Protein AF-A0AA40LWW1-F1 (afdb_monomer)

InterPro domains:
  IPR003595 Protein-tyrosine phosphatase, catalytic [SM00404] (103-214)
  IPR010569 Myotubularin-like, phosphatase domain [PF06602] (2-125)
  IPR010569 Myotubularin-like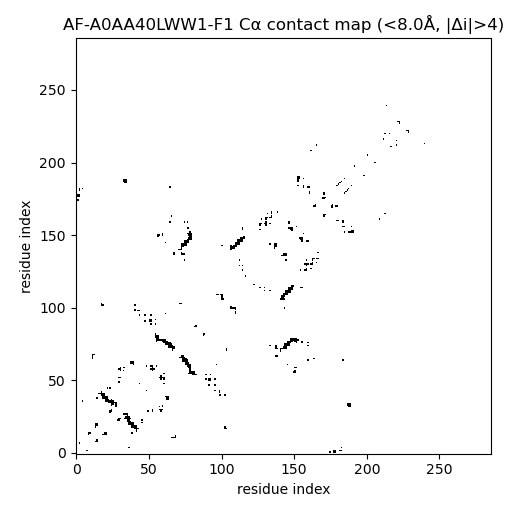, phosphatase domain [PF06602] (194-229)
  IPR010569 Myotubularin-like, phosphatase domain [PS51339] (1-286)
  IPR016130 Protein-tyrosine phosphatase, active site [PS00383] (147-157)
  IPR029021 Protein-tyrosine phosphatase-like [SSF52799] (2-232)
  IPR030564 Myotubularin [PTHR10807] (2-125)

Nearest PDB structures (foldseek):
  1zvr-assembly1_A  TM=8.096E-01  e=2.746E-27  Homo sapiens
  5c16-assembly4_D  TM=8.100E-01  e=6.364E-27  Homo sapiens
  5gnh-assembly3_B  TM=8.049E-01  e=4.614E-26  Homo sapiens
  5gnh-assembly2_A  TM=7.532E-01  e=2.245E-26  Homo sapiens
  4y7i-assembly1_B  TM=7.916E-01  e=1.858E-20  Homo sapiens

pLDDT: mean 75.85, std 22.84, range [29.27, 98.88]

Solvent-accessible surface area (backbone atoms only — not comparable to full-atom values): 16364 Å² total; per-residue (Å²): 125,93,63,48,74,68,60,57,38,41,76,58,62,40,66,50,94,43,32,31,75,42,61,78,22,59,82,31,75,59,22,73,54,43,45,37,67,44,38,40,44,48,88,58,50,74,69,53,50,56,56,26,16,78,43,15,38,83,24,33,44,78,30,60,76,46,56,42,87,79,75,48,23,32,40,27,37,20,19,30,68,67,29,67,95,82,64,52,82,54,72,56,44,54,50,49,53,50,50,53,34,56,56,31,81,88,32,93,45,62,45,77,45,71,62,61,72,95,56,102,69,63,67,68,65,52,44,56,54,48,11,51,52,53,32,53,40,34,73,69,46,60,23,28,35,38,37,17,21,66,72,31,32,53,66,25,29,53,28,53,50,51,18,44,47,74,72,34,73,61,39,70,38,74,68,31,35,53,33,47,46,46,46,52,32,54,42,38,41,34,60,54,87,85,30,75,73,78,71,51,86,43,67,66,60,56,46,51,52,48,50,60,69,67,59,58,87,55,82,83,77,64,71,96,48,76,79,59,66,80,73,61,83,68,69,61,61,58,52,50,53,52,49,51,53,50,49,51,52,51,51,52,51,51,52,51,53,51,50,56,54,53,58,68,73,69,65,83,78,83,83,84,86,81,84,91,82,83,86,84,90,85,82,89,83,136

Foldseek 3Di:
DLADPVVVCVVQVPDDQFKHKDQLCLVPPQAVLAFSIFIATPPQDPVLLSQQLVFFVRSFAWTFDHAANPLGATETFGADGNCPPVRDDRPSNVVRQVSNFVSRVVEPDEAEAELEDPDDPDSPVSLLVLLVVQLCCRVVSHHHYYYYYHGRQASVLSSSLLNCVVRPVQCVDPSNVVNSCCHSHVNNRPPCVVCVPSPDPDVVVVVVSVCVLLVCPDVPNDDDDPVVVPDDDDPSVVVVVVVVVVVVVVVVVVVVVVVVVVVVVPDDDDDDDDDDDDDDDDDDDD

Sequence (286 aa):
MVYNPVEEYRRQGLPNHHWRITFINKCYELCDTYPPLLVVPFRATDEDLKRVATFRSRNRIPVLSWIHPENKTVIVRCSQPLVGMSGKRNKDDEKYLDVIRETNRQISKLTIYDARPNVNAVANKLILTGAIQVADKVSSGRSSVLVHCSDGWDRTAQLTSLAMLMLDSFYRSIEGFEILVQKEWISFGHKFASFPTAFEFNERFLMTILDHLYSCRFGTFLYNCESARERQPNPVEQRYMELLALRDEYIKRLEELQLANSAKLSDPSPSPSSPSQMLPHVQTHF

Mean predicted aligned error: 13.99 Å

Organism: Cnephaeus nilssonii (NCBI:txid3371016)

Structure (mmCIF, N/CA/C/O backbone):
data_AF-A0AA40LWW1-F1
#
_entry.id   AF-A0AA40LWW1-F1
#
loop_
_atom_site.group_PDB
_atom_site.id
_atom_site.type_symbol
_atom_site.label_atom_id
_atom_site.label_alt_id
_atom_site.label_comp_id
_atom_site.label_asym_id
_atom_site.label_entity_id
_atom_site.label_seq_id
_atom_site.pdbx_PDB_ins_code
_atom_site.Cartn_x
_atom_site.Cartn_y
_atom_site.Cartn_z
_atom_site.occupancy
_atom_site.B_iso_or_equiv
_atom_site.auth_seq_id
_atom_site.auth_comp_id
_atom_site.auth_asym_id
_atom_site.auth_atom_id
_atom_site.pdbx_PDB_model_num
ATOM 1 N N . MET A 1 1 ? -4.481 -21.610 7.261 1.00 53.47 1 MET A N 1
ATOM 2 C CA . MET A 1 1 ? -4.130 -20.192 7.496 1.00 53.47 1 MET A CA 1
ATOM 3 C C . MET A 1 1 ? -5.415 -19.397 7.556 1.00 53.47 1 MET A C 1
ATOM 5 O O . MET A 1 1 ? -6.306 -19.696 6.772 1.00 53.47 1 MET A O 1
ATOM 9 N N . VAL A 1 2 ? -5.499 -18.429 8.469 1.00 75.19 2 VAL A N 1
ATOM 10 C CA . VAL A 1 2 ? -6.660 -17.530 8.620 1.00 75.19 2 VAL A CA 1
ATOM 11 C C . VAL A 1 2 ? -6.747 -16.540 7.449 1.00 75.19 2 VAL A C 1
ATOM 13 O O . VAL A 1 2 ? -7.832 -16.181 7.008 1.00 75.19 2 VAL A O 1
ATOM 16 N N . TYR A 1 3 ? -5.608 -16.146 6.868 1.00 85.88 3 TYR A N 1
ATOM 17 C CA . TYR A 1 3 ? -5.580 -15.219 5.741 1.00 85.88 3 TYR A CA 1
ATOM 18 C C . TYR A 1 3 ? -5.808 -15.908 4.389 1.00 85.88 3 TYR A C 1
ATOM 20 O O . TYR A 1 3 ? -5.014 -16.746 3.957 1.00 85.88 3 TYR A O 1
ATOM 28 N N . ASN A 1 4 ? -6.855 -15.476 3.684 1.00 93.44 4 ASN A N 1
ATOM 29 C CA . ASN A 1 4 ? -7.068 -15.739 2.264 1.00 93.44 4 ASN A CA 1
ATOM 30 C C . ASN A 1 4 ? -7.083 -14.398 1.498 1.00 93.44 4 ASN A C 1
ATOM 32 O O . ASN A 1 4 ? -8.007 -13.606 1.701 1.00 93.44 4 ASN A O 1
ATOM 36 N N . PRO A 1 5 ? -6.109 -14.131 0.600 1.00 90.81 5 PRO A N 1
ATOM 37 C CA . PRO A 1 5 ? -6.035 -12.864 -0.131 1.00 90.81 5 PRO A CA 1
ATOM 38 C C . PRO A 1 5 ? -7.297 -12.532 -0.935 1.00 90.81 5 PRO A C 1
ATOM 40 O O . PRO A 1 5 ? -7.680 -11.369 -1.024 1.00 90.81 5 PRO A O 1
ATOM 43 N N . VAL A 1 6 ? -7.953 -13.540 -1.519 1.00 94.44 6 VAL A N 1
ATOM 44 C CA . VAL A 1 6 ? -9.160 -13.339 -2.332 1.00 94.44 6 VAL A CA 1
ATOM 45 C C . VAL A 1 6 ? -10.332 -12.916 -1.453 1.00 94.44 6 VAL A C 1
ATOM 47 O O . VAL A 1 6 ? -11.027 -11.965 -1.802 1.00 94.44 6 VAL A O 1
ATOM 50 N N . GLU A 1 7 ? -10.529 -13.577 -0.310 1.00 96.69 7 GLU A N 1
ATOM 51 C CA . GLU A 1 7 ? -11.592 -13.211 0.638 1.00 96.69 7 GLU A CA 1
ATOM 52 C C . GLU A 1 7 ? -11.361 -11.822 1.237 1.00 96.69 7 GLU A C 1
ATOM 54 O O . GLU A 1 7 ? -12.294 -11.027 1.323 1.00 96.69 7 GLU A O 1
ATOM 59 N N . GLU A 1 8 ? -10.115 -11.481 1.574 1.00 97.81 8 GLU A N 1
ATOM 60 C CA . GLU A 1 8 ? -9.787 -10.165 2.126 1.00 97.81 8 GLU A CA 1
ATOM 61 C C . GLU A 1 8 ? -10.032 -9.037 1.114 1.00 97.81 8 GLU A C 1
ATOM 63 O O . GLU A 1 8 ? -10.618 -8.009 1.453 1.00 97.81 8 GLU A O 1
ATOM 68 N N . TYR A 1 9 ? -9.657 -9.222 -0.154 1.00 97.88 9 TYR A N 1
ATOM 69 C CA . TYR A 1 9 ? -9.989 -8.240 -1.186 1.00 97.88 9 TYR A CA 1
ATOM 70 C C . TYR A 1 9 ? -11.493 -8.202 -1.490 1.00 97.88 9 TYR A C 1
ATOM 72 O O . TYR A 1 9 ? -12.040 -7.116 -1.696 1.00 97.88 9 TYR A O 1
ATOM 80 N N . ARG A 1 10 ? -12.196 -9.342 -1.433 1.00 98.06 10 ARG A N 1
ATOM 81 C CA . ARG A 1 10 ? -13.659 -9.378 -1.572 1.00 98.06 10 ARG A CA 1
ATOM 82 C C . ARG A 1 10 ? -14.351 -8.591 -0.460 1.00 98.06 10 ARG A C 1
ATOM 84 O O . ARG A 1 10 ? -15.265 -7.826 -0.763 1.00 98.06 10 ARG A O 1
ATOM 91 N N . ARG A 1 11 ? -13.890 -8.704 0.792 1.00 98.19 11 ARG A N 1
ATOM 92 C CA . ARG A 1 11 ? -14.388 -7.918 1.937 1.00 98.19 11 ARG A CA 1
ATOM 93 C C . ARG A 1 11 ? -14.288 -6.411 1.682 1.00 98.19 11 ARG A C 1
ATOM 95 O O . ARG A 1 11 ? -15.182 -5.663 2.061 1.00 98.19 11 ARG A O 1
ATOM 102 N N . GLN A 1 12 ? -13.240 -5.974 0.984 1.00 98.44 12 GLN A N 1
ATOM 103 C CA . GLN A 1 12 ? -13.040 -4.577 0.585 1.00 98.44 12 GLN A CA 1
ATOM 104 C C . GLN A 1 12 ? -13.816 -4.163 -0.688 1.00 98.44 12 GLN A C 1
ATOM 106 O O . GLN A 1 12 ? -13.681 -3.033 -1.158 1.00 98.44 12 GLN A O 1
ATOM 111 N N . GLY A 1 13 ? -14.629 -5.048 -1.274 1.00 98.19 13 GLY A N 1
ATOM 112 C CA . GLY A 1 13 ? -15.400 -4.766 -2.490 1.00 98.19 13 GLY A CA 1
ATOM 113 C C . GLY A 1 13 ? -14.571 -4.822 -3.778 1.00 98.19 13 GLY A C 1
ATOM 114 O O . GLY A 1 13 ? -14.793 -4.022 -4.696 1.00 98.19 13 GLY A O 1
ATOM 115 N N . LEU A 1 14 ? -13.591 -5.731 -3.834 1.00 98.19 14 LEU A N 1
ATOM 116 C CA . LEU A 1 14 ? -12.683 -5.923 -4.965 1.00 98.19 14 LEU A CA 1
ATOM 117 C C . LEU A 1 14 ? -12.751 -7.366 -5.505 1.00 98.19 14 LEU A C 1
ATOM 119 O O . LEU A 1 14 ? -12.977 -8.299 -4.734 1.00 98.19 14 LEU A O 1
ATOM 123 N N . PRO A 1 15 ? -12.512 -7.585 -6.813 1.00 98.12 15 PRO A N 1
ATOM 124 C CA . PRO A 1 15 ? -12.280 -6.572 -7.846 1.00 98.12 15 PRO A CA 1
ATOM 125 C C . PRO A 1 15 ? -13.545 -5.754 -8.153 1.00 98.12 15 PRO A C 1
ATOM 127 O O . PRO A 1 15 ? -14.657 -6.137 -7.800 1.00 98.12 15 PRO A O 1
ATOM 130 N N . ASN A 1 16 ? -13.376 -4.617 -8.822 1.00 97.38 16 ASN A N 1
ATOM 131 C CA . ASN A 1 16 ? -14.473 -3.781 -9.307 1.00 97.38 16 ASN A CA 1
ATOM 132 C C . ASN A 1 16 ? -14.101 -3.118 -10.649 1.00 97.38 16 ASN A C 1
ATOM 134 O O . ASN A 1 16 ? -13.089 -3.444 -11.262 1.00 97.38 16 ASN A O 1
ATOM 138 N N . HIS A 1 17 ? -14.918 -2.176 -11.123 1.00 96.38 17 HIS A N 1
ATOM 139 C CA . HIS A 1 17 ? -14.715 -1.504 -12.413 1.00 96.38 17 HIS A CA 1
ATOM 140 C C . HIS A 1 17 ? -13.493 -0.561 -12.456 1.00 96.38 17 HIS A C 1
ATOM 142 O O . HIS A 1 17 ? -13.089 -0.137 -13.536 1.00 96.38 17 HIS A O 1
ATOM 148 N N . HIS A 1 18 ? -12.884 -0.245 -11.308 1.00 97.81 18 HIS A N 1
ATOM 149 C CA . HIS A 1 18 ? -11.682 0.590 -11.210 1.00 97.81 18 HIS A CA 1
ATOM 150 C C . HIS A 1 18 ? -10.425 -0.193 -10.819 1.00 97.81 18 HIS A C 1
ATOM 152 O O . HIS A 1 18 ? -9.322 0.254 -11.130 1.00 97.81 18 HIS A O 1
ATOM 158 N N . TRP A 1 19 ? -10.571 -1.359 -10.187 1.00 98.62 19 TRP A N 1
ATOM 159 C CA . TRP A 1 19 ? -9.474 -2.160 -9.643 1.00 98.62 19 TRP A CA 1
ATOM 160 C C . TRP A 1 19 ? -9.634 -3.633 -10.009 1.00 98.62 19 TRP A C 1
ATOM 162 O O . TRP A 1 19 ? -10.669 -4.240 -9.735 1.00 98.62 19 TRP A O 1
ATOM 172 N N . ARG A 1 20 ? -8.585 -4.227 -10.582 1.00 98.44 20 ARG A N 1
ATOM 173 C CA . ARG A 1 20 ? -8.544 -5.641 -10.966 1.00 98.44 20 ARG A CA 1
ATOM 174 C C . ARG A 1 20 ? -7.538 -6.411 -10.123 1.00 98.44 20 ARG A C 1
ATOM 176 O O . ARG A 1 20 ? -6.523 -5.866 -9.691 1.00 98.44 20 ARG A O 1
ATOM 183 N N . ILE A 1 21 ? -7.800 -7.701 -9.964 1.00 98.50 21 ILE A N 1
ATOM 184 C CA . ILE A 1 21 ? -6.807 -8.660 -9.490 1.00 98.50 21 ILE A CA 1
ATOM 185 C C . ILE A 1 21 ? -5.951 -9.089 -10.688 1.00 98.50 21 ILE A C 1
ATOM 187 O O . ILE A 1 21 ? -6.488 -9.424 -11.744 1.00 98.50 21 ILE A O 1
ATOM 191 N N . THR A 1 22 ? -4.630 -9.081 -10.531 1.00 98.06 22 THR A N 1
ATOM 192 C CA . THR A 1 22 ? -3.684 -9.673 -11.482 1.00 98.06 22 THR A CA 1
ATOM 193 C C . THR A 1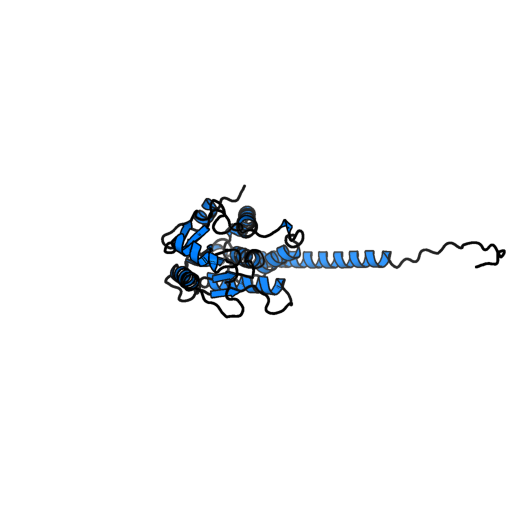 22 ? -2.956 -10.858 -10.854 1.00 98.06 22 THR A C 1
ATOM 195 O O . THR A 1 22 ? -2.649 -10.864 -9.659 1.00 98.06 22 THR A O 1
ATOM 198 N N . PHE A 1 23 ? -2.662 -11.848 -11.695 1.00 97.19 23 PHE A N 1
ATOM 199 C CA . PHE A 1 23 ? -1.870 -13.032 -11.366 1.00 97.19 23 PHE A CA 1
ATOM 200 C C . PHE A 1 23 ? -0.491 -13.001 -12.034 1.00 97.19 23 PHE A C 1
ATOM 202 O O . PHE A 1 23 ? 0.203 -14.014 -12.036 1.00 97.19 23 PHE A O 1
ATOM 209 N N . ILE A 1 24 ? -0.071 -11.851 -12.579 1.00 98.06 24 ILE A N 1
ATOM 210 C CA . ILE A 1 24 ? 1.259 -11.676 -13.183 1.00 98.06 24 ILE A CA 1
ATOM 211 C C . ILE A 1 24 ? 2.395 -12.099 -12.240 1.00 98.06 24 ILE A C 1
ATOM 213 O O . ILE A 1 24 ? 3.429 -12.574 -12.692 1.00 98.06 24 ILE A O 1
ATOM 217 N N . ASN A 1 25 ? 2.198 -11.964 -10.925 1.00 97.19 25 ASN A N 1
ATOM 218 C CA . ASN A 1 25 ? 3.190 -12.340 -9.925 1.00 97.19 25 ASN A CA 1
ATOM 219 C C . ASN A 1 25 ? 2.958 -13.734 -9.321 1.00 97.19 25 ASN A C 1
ATOM 221 O O . ASN A 1 25 ? 3.591 -14.063 -8.325 1.00 97.19 25 ASN A O 1
ATOM 225 N N . LYS A 1 26 ? 2.080 -14.574 -9.891 1.00 93.81 26 LYS A N 1
ATOM 226 C CA . LYS A 1 26 ? 1.746 -15.902 -9.336 1.00 93.81 26 LYS A CA 1
ATOM 227 C C . LYS A 1 26 ? 2.978 -16.792 -9.140 1.00 93.81 26 LYS A C 1
ATOM 229 O O . LYS A 1 26 ? 3.020 -17.560 -8.185 1.00 93.81 26 LYS A O 1
ATOM 234 N N . CYS A 1 27 ? 3.960 -16.660 -10.031 1.00 90.25 27 CYS A N 1
ATOM 235 C CA . CYS A 1 27 ? 5.243 -17.362 -9.980 1.00 90.25 27 CYS A CA 1
ATOM 236 C C . CYS A 1 27 ? 6.393 -16.473 -9.476 1.00 90.25 27 CYS A C 1
ATOM 238 O O . CYS A 1 27 ? 7.550 -16.828 -9.660 1.00 90.25 27 CYS A O 1
ATOM 240 N N . TYR A 1 28 ? 6.091 -15.324 -8.858 1.00 87.56 28 TYR A N 1
ATOM 241 C CA . TYR A 1 28 ? 7.072 -14.402 -8.270 1.00 87.56 28 TYR A CA 1
ATOM 242 C C . TYR A 1 28 ? 8.057 -13.758 -9.269 1.00 87.56 28 TYR A C 1
ATOM 244 O O . TYR A 1 28 ? 9.072 -13.195 -8.869 1.00 87.56 28 TYR A O 1
ATOM 252 N N . GLU A 1 29 ? 7.749 -13.800 -10.569 1.00 93.56 29 GLU A N 1
ATOM 253 C CA . GLU A 1 29 ? 8.625 -13.295 -11.638 1.00 93.56 29 GLU A CA 1
ATOM 254 C C . GLU A 1 29 ? 8.621 -11.766 -11.766 1.00 93.56 29 GLU A C 1
ATOM 256 O O . GLU A 1 29 ? 9.628 -11.173 -12.149 1.00 93.56 29 GLU A O 1
ATOM 261 N N . LEU A 1 30 ? 7.498 -11.106 -11.453 1.00 95.62 30 LEU A N 1
ATOM 262 C CA . LEU A 1 30 ? 7.427 -9.644 -11.499 1.00 95.62 30 LEU A CA 1
ATOM 263 C C . LEU A 1 30 ? 8.198 -9.040 -10.319 1.00 95.62 30 LEU A C 1
ATOM 265 O O . LEU A 1 30 ? 9.004 -8.129 -10.503 1.00 95.62 30 LEU A O 1
ATOM 269 N N . CYS A 1 31 ? 7.927 -9.542 -9.113 1.00 96.00 31 CYS A N 1
ATOM 270 C CA . CYS A 1 31 ? 8.548 -9.125 -7.865 1.00 96.00 31 CYS A CA 1
ATOM 271 C C . CYS A 1 31 ? 8.565 -10.297 -6.874 1.00 96.00 31 CYS A C 1
ATOM 273 O O . CYS A 1 31 ? 7.537 -10.663 -6.294 1.00 96.00 31 CYS A O 1
ATOM 275 N N . ASP A 1 32 ? 9.761 -10.813 -6.613 1.00 91.75 32 ASP A N 1
ATOM 276 C CA . ASP A 1 32 ? 10.022 -11.977 -5.759 1.00 91.75 32 ASP A CA 1
ATOM 277 C C . ASP A 1 32 ? 9.636 -11.796 -4.280 1.00 91.75 32 ASP A C 1
ATOM 279 O O . ASP A 1 32 ? 9.407 -12.759 -3.555 1.00 91.75 32 ASP A O 1
ATOM 283 N N . THR A 1 33 ? 9.520 -10.545 -3.835 1.00 88.75 33 THR A N 1
ATOM 284 C CA . THR A 1 33 ? 9.165 -10.168 -2.457 1.00 88.75 33 THR A CA 1
ATOM 285 C C . THR A 1 33 ? 7.724 -9.672 -2.299 1.00 88.75 33 THR A C 1
ATOM 287 O O . THR A 1 33 ? 7.363 -9.142 -1.244 1.00 88.75 33 THR A O 1
ATOM 290 N N . TYR A 1 34 ? 6.904 -9.779 -3.345 1.00 96.75 34 TYR A N 1
ATOM 291 C CA . TYR A 1 34 ? 5.474 -9.458 -3.322 1.00 96.75 34 TYR A CA 1
ATOM 292 C C . TYR A 1 34 ? 4.618 -10.722 -3.260 1.00 96.75 34 TYR A C 1
ATOM 294 O O . TYR A 1 34 ? 5.083 -11.797 -3.640 1.00 96.75 34 TYR A O 1
ATOM 302 N N . PRO A 1 35 ? 3.350 -10.606 -2.825 1.00 93.00 35 PRO A N 1
ATOM 303 C CA . PRO A 1 35 ? 2.439 -11.736 -2.862 1.00 93.00 35 PRO A CA 1
ATOM 304 C C . PRO A 1 35 ? 2.144 -12.162 -4.313 1.00 93.00 35 PRO A C 1
ATOM 306 O O . PRO A 1 35 ? 2.298 -11.365 -5.247 1.00 93.00 35 PRO A O 1
ATOM 309 N N . PRO A 1 36 ? 1.681 -13.408 -4.519 1.00 89.81 36 PRO A N 1
ATOM 310 C CA . PRO A 1 36 ? 1.376 -13.925 -5.852 1.00 89.81 36 PRO A CA 1
ATOM 311 C C . PRO A 1 36 ? 0.167 -13.245 -6.513 1.00 89.81 36 PRO A C 1
ATOM 313 O O . PRO A 1 36 ? 0.046 -13.230 -7.738 1.00 89.81 36 PRO A O 1
ATOM 316 N N . LEU A 1 37 ? -0.729 -12.680 -5.700 1.00 96.25 37 LEU A N 1
ATOM 317 C CA . LEU A 1 37 ? -1.923 -11.957 -6.121 1.00 96.25 37 LEU A CA 1
ATOM 318 C C . LEU A 1 37 ? -1.737 -10.472 -5.809 1.00 96.25 37 LEU A C 1
ATOM 320 O O . LEU A 1 37 ? -1.478 -10.115 -4.661 1.00 96.25 37 LEU A O 1
ATOM 324 N N . LEU A 1 38 ? -1.902 -9.614 -6.818 1.00 98.50 38 LEU A N 1
ATOM 325 C CA . LEU A 1 38 ? -1.802 -8.159 -6.671 1.00 98.50 38 LEU A CA 1
ATOM 326 C C . LEU A 1 38 ? -3.091 -7.484 -7.138 1.00 98.50 38 LEU A C 1
ATOM 328 O O . LEU A 1 38 ? -3.708 -7.920 -8.110 1.00 98.50 38 LEU A O 1
ATOM 332 N N . VAL A 1 39 ? -3.475 -6.392 -6.476 1.00 98.81 39 VAL A N 1
ATOM 333 C CA . VAL A 1 39 ? -4.580 -5.531 -6.919 1.00 98.81 39 VAL A CA 1
ATOM 334 C C . VAL A 1 39 ? -4.018 -4.243 -7.508 1.00 98.81 39 VAL A C 1
ATOM 336 O O . VAL A 1 39 ? -3.265 -3.516 -6.855 1.00 98.81 39 VAL A O 1
ATOM 339 N N . VAL A 1 40 ? -4.398 -3.973 -8.754 1.00 98.88 40 VAL A N 1
ATOM 340 C CA . VAL A 1 40 ? -3.902 -2.868 -9.587 1.00 98.88 40 VAL A CA 1
ATOM 341 C C . VAL A 1 40 ? -5.074 -2.166 -10.278 1.00 98.88 40 VAL A C 1
ATOM 343 O O . VAL A 1 40 ? -6.162 -2.748 -10.366 1.00 98.88 40 VAL A O 1
ATOM 346 N N . PRO A 1 41 ? -4.910 -0.935 -10.789 1.00 98.56 41 PRO A N 1
ATOM 347 C CA . PRO A 1 41 ? -5.976 -0.280 -11.534 1.00 98.56 41 PRO A CA 1
ATOM 348 C C . PRO A 1 41 ? -6.435 -1.116 -12.731 1.00 98.56 41 PRO A C 1
ATOM 350 O O . PRO A 1 41 ? -5.619 -1.664 -13.473 1.00 98.56 41 PRO A O 1
ATOM 353 N N . PHE A 1 42 ? -7.745 -1.165 -12.967 1.00 98.00 42 PHE A N 1
ATOM 354 C CA . PHE A 1 42 ? -8.352 -1.948 -14.047 1.00 98.00 42 PHE A CA 1
ATOM 355 C C . PHE A 1 42 ? -7.769 -1.588 -15.424 1.00 98.00 42 PHE A C 1
ATOM 357 O O . PHE A 1 42 ? -7.552 -2.462 -16.257 1.00 98.00 42 PHE A O 1
ATOM 364 N N . ARG A 1 43 ? -7.460 -0.302 -15.642 1.00 97.75 43 ARG A N 1
ATOM 365 C CA . ARG A 1 43 ? -6.916 0.226 -16.906 1.00 97.75 43 ARG A CA 1
ATOM 366 C C . ARG A 1 43 ? -5.429 -0.066 -17.132 1.00 97.75 43 ARG A C 1
ATOM 368 O O . ARG A 1 43 ? -4.959 0.153 -18.243 1.00 97.75 43 ARG A O 1
ATOM 375 N N . ALA A 1 44 ? -4.688 -0.503 -16.116 1.00 98.25 44 ALA A N 1
ATOM 376 C CA . ALA A 1 44 ? -3.275 -0.833 -16.267 1.00 98.25 44 ALA A CA 1
ATOM 377 C C . ALA A 1 44 ? -3.137 -2.285 -16.730 1.00 98.25 44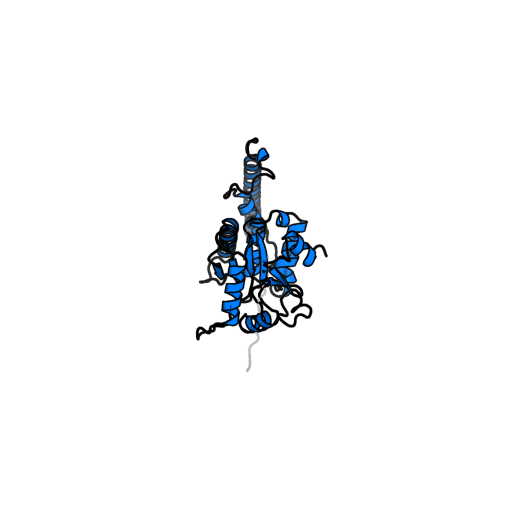 ALA A C 1
ATOM 379 O O . ALA A 1 44 ? -3.611 -3.189 -16.041 1.00 98.25 44 ALA A O 1
ATOM 380 N N . THR A 1 45 ? -2.500 -2.522 -17.875 1.00 98.44 45 THR A N 1
ATOM 381 C CA . THR A 1 45 ? -2.259 -3.871 -18.417 1.00 98.44 45 THR A CA 1
ATOM 382 C C . THR A 1 45 ? -1.060 -4.529 -17.739 1.00 98.44 45 THR A C 1
ATOM 384 O O . THR A 1 45 ? -0.213 -3.846 -17.176 1.00 98.44 45 THR A O 1
ATOM 387 N N . ASP A 1 46 ? -0.950 -5.855 -17.810 1.00 98.62 46 ASP A N 1
ATOM 388 C CA . ASP A 1 46 ? 0.202 -6.584 -17.259 1.00 98.62 46 ASP A CA 1
ATOM 389 C C . ASP A 1 46 ? 1.540 -6.150 -17.901 1.00 98.62 46 ASP A C 1
ATOM 391 O O . ASP A 1 46 ? 2.562 -6.089 -17.221 1.00 98.62 46 ASP A O 1
ATOM 395 N N . GLU A 1 47 ? 1.530 -5.730 -19.170 1.00 98.56 47 GLU A N 1
ATOM 396 C CA . GLU A 1 47 ? 2.701 -5.136 -19.830 1.00 98.56 47 GLU A CA 1
ATOM 397 C C . GLU A 1 47 ? 3.052 -3.740 -19.293 1.00 98.56 47 GLU A C 1
ATOM 399 O O . GLU A 1 47 ? 4.233 -3.411 -19.175 1.00 98.56 47 GLU A O 1
ATOM 404 N N . ASP A 1 48 ? 2.059 -2.921 -18.919 1.00 98.56 48 ASP A N 1
ATOM 405 C CA . ASP A 1 48 ? 2.328 -1.670 -18.196 1.00 98.56 48 ASP A CA 1
ATOM 406 C C . ASP A 1 48 ? 3.016 -1.971 -16.854 1.00 98.56 48 ASP A C 1
ATOM 408 O O . ASP A 1 48 ? 4.015 -1.337 -16.523 1.00 98.56 48 ASP A O 1
ATOM 412 N N . LEU A 1 49 ? 2.543 -2.983 -16.112 1.00 98.75 49 LEU A N 1
ATOM 413 C CA . LEU A 1 49 ? 3.118 -3.361 -14.813 1.00 98.75 49 LEU A CA 1
ATOM 414 C C . LEU A 1 49 ? 4.588 -3.779 -14.929 1.00 98.75 49 LEU A C 1
ATOM 416 O O . LEU A 1 49 ? 5.401 -3.370 -14.099 1.00 98.75 49 LEU A O 1
ATOM 420 N N . LYS A 1 50 ? 4.947 -4.546 -15.969 1.00 98.69 50 LYS A N 1
ATOM 421 C CA . LYS A 1 50 ? 6.344 -4.920 -16.246 1.00 98.69 50 LYS A CA 1
ATOM 422 C C . LYS A 1 50 ? 7.220 -3.692 -16.479 1.00 98.69 50 LYS A C 1
ATOM 424 O O . LYS A 1 50 ? 8.317 -3.624 -15.933 1.00 98.69 50 LYS A O 1
ATOM 429 N N . ARG A 1 51 ? 6.742 -2.695 -17.236 1.00 98.56 51 ARG A N 1
ATOM 430 C CA . ARG A 1 51 ? 7.493 -1.447 -17.466 1.00 98.56 51 ARG A CA 1
ATOM 431 C C . ARG A 1 51 ? 7.686 -0.655 -16.175 1.00 98.56 51 ARG A C 1
ATOM 433 O O . ARG A 1 51 ? 8.811 -0.257 -15.878 1.00 98.56 51 ARG A O 1
ATOM 440 N N . VAL A 1 52 ? 6.632 -0.502 -15.373 1.00 98.56 52 VAL A N 1
ATOM 441 C CA . VAL A 1 52 ? 6.680 0.181 -14.065 1.00 98.56 52 VAL A CA 1
ATOM 442 C C . VAL A 1 52 ? 7.650 -0.517 -13.105 1.00 98.56 52 VAL A C 1
ATOM 444 O O . VAL A 1 52 ? 8.421 0.147 -12.411 1.00 98.56 52 VAL A O 1
ATOM 447 N N . ALA A 1 53 ? 7.664 -1.854 -13.095 1.00 98.50 53 ALA A N 1
ATOM 448 C CA . ALA A 1 53 ? 8.542 -2.652 -12.241 1.00 98.50 53 ALA A CA 1
ATOM 449 C C . ALA A 1 53 ? 10.022 -2.317 -12.440 1.00 98.50 53 ALA A C 1
ATOM 451 O O . ALA A 1 53 ? 10.742 -2.183 -11.454 1.00 98.50 53 ALA A O 1
ATOM 452 N N . THR A 1 54 ? 10.455 -2.063 -13.678 1.00 97.81 54 THR A N 1
ATOM 453 C CA . THR A 1 54 ? 11.854 -1.700 -13.975 1.00 97.81 54 THR A CA 1
ATOM 454 C C . THR A 1 54 ? 12.320 -0.399 -13.315 1.00 97.81 54 THR A C 1
ATOM 456 O O . THR A 1 54 ? 13.522 -0.183 -13.166 1.00 97.81 54 THR A O 1
ATOM 459 N N . PHE A 1 55 ? 11.392 0.475 -12.912 1.00 98.19 55 PHE A N 1
ATOM 460 C CA . PHE A 1 55 ? 11.703 1.767 -12.304 1.00 98.19 55 PHE A CA 1
ATOM 461 C C . PHE A 1 55 ? 11.494 1.800 -10.788 1.00 98.19 55 PHE A C 1
ATOM 463 O O . PHE A 1 55 ? 11.805 2.801 -10.145 1.00 98.19 55 PHE A O 1
ATOM 470 N N . ARG A 1 56 ? 10.993 0.722 -10.183 1.00 98.06 56 ARG A N 1
ATOM 471 C CA . ARG A 1 56 ? 10.756 0.633 -8.739 1.00 98.06 56 ARG A CA 1
ATOM 472 C C . ARG A 1 56 ? 11.821 -0.242 -8.107 1.00 98.06 56 ARG A C 1
ATOM 474 O O . ARG A 1 56 ? 12.131 -1.311 -8.619 1.00 98.06 56 ARG A O 1
ATOM 481 N N . SER A 1 57 ? 12.387 0.192 -6.981 1.00 96.44 57 SER A N 1
ATOM 482 C CA . SER A 1 57 ? 13.398 -0.603 -6.276 1.00 96.44 57 SER A CA 1
ATOM 483 C C . SER A 1 57 ? 12.866 -2.012 -5.992 1.00 96.44 57 SER A C 1
ATOM 485 O O . SER A 1 57 ? 11.766 -2.165 -5.451 1.00 96.44 57 SER A O 1
ATOM 487 N N . ARG A 1 58 ? 13.629 -3.043 -6.374 1.00 95.19 58 ARG A N 1
ATOM 488 C CA . ARG A 1 58 ? 13.245 -4.463 -6.236 1.00 95.19 58 ARG A CA 1
ATOM 489 C C . ARG A 1 58 ? 11.933 -4.826 -6.934 1.00 95.19 58 ARG A C 1
ATOM 491 O O . ARG A 1 58 ? 11.255 -5.750 -6.504 1.00 95.19 58 ARG A O 1
ATOM 498 N N . ASN A 1 59 ? 11.545 -4.066 -7.953 1.00 98.12 59 ASN A N 1
ATOM 499 C CA . ASN A 1 59 ? 10.334 -4.279 -8.738 1.00 98.12 59 ASN A CA 1
ATOM 500 C C . ASN A 1 59 ? 9.023 -4.173 -7.937 1.00 98.12 59 ASN A C 1
ATOM 502 O O . ASN A 1 59 ? 7.965 -4.611 -8.388 1.00 98.12 59 ASN A O 1
ATOM 506 N N . ARG A 1 60 ? 9.060 -3.553 -6.753 1.00 98.44 60 ARG A N 1
ATOM 507 C CA . ARG A 1 60 ? 7.902 -3.411 -5.857 1.00 98.44 60 ARG A CA 1
ATOM 508 C C . ARG A 1 60 ? 7.013 -2.255 -6.314 1.00 98.44 60 ARG A C 1
ATOM 510 O O . ARG A 1 60 ? 7.080 -1.150 -5.771 1.00 98.44 60 ARG A O 1
ATOM 517 N N . ILE A 1 61 ? 6.240 -2.515 -7.366 1.00 98.75 61 ILE A N 1
ATOM 518 C CA . ILE A 1 61 ? 5.335 -1.559 -8.017 1.00 98.75 61 ILE A CA 1
ATOM 519 C C . ILE A 1 61 ? 4.213 -1.063 -7.092 1.00 98.75 61 ILE A C 1
ATOM 521 O O . ILE A 1 61 ? 3.852 -1.766 -6.155 1.00 98.75 61 ILE A O 1
ATOM 525 N N . PRO A 1 62 ? 3.611 0.116 -7.343 1.00 98.81 62 PRO A N 1
ATOM 526 C CA . PRO A 1 62 ? 2.437 0.554 -6.589 1.00 98.81 62 PRO A CA 1
ATOM 527 C C . PRO A 1 62 ? 1.255 -0.407 -6.733 1.00 98.81 62 PRO A C 1
ATOM 529 O O . PRO A 1 62 ? 0.726 -0.609 -7.825 1.00 98.81 62 PRO A O 1
ATOM 532 N N . VAL A 1 63 ? 0.831 -0.993 -5.615 1.00 98.88 63 VAL A N 1
ATOM 533 C CA . VAL A 1 63 ? -0.312 -1.915 -5.529 1.00 98.88 63 VAL A CA 1
ATOM 534 C C . VAL A 1 63 ? -1.221 -1.538 -4.369 1.00 98.88 63 VAL A C 1
ATOM 536 O O . VAL A 1 63 ? -0.790 -0.894 -3.411 1.00 98.88 63 VAL A O 1
ATOM 539 N N . LEU A 1 64 ? -2.494 -1.913 -4.461 1.00 98.75 64 LEU A N 1
ATOM 540 C CA . LEU A 1 64 ? -3.503 -1.553 -3.471 1.00 98.75 64 LEU A CA 1
ATOM 541 C C . LEU A 1 64 ? -3.324 -2.330 -2.156 1.00 98.75 64 LEU A C 1
ATOM 543 O O . LEU A 1 64 ? -3.279 -3.564 -2.137 1.00 98.75 64 LEU A O 1
ATOM 547 N N . SER A 1 65 ? -3.279 -1.581 -1.053 1.00 98.62 65 SER A N 1
ATOM 548 C CA . SER A 1 65 ? -3.369 -2.107 0.312 1.00 98.62 65 SER A CA 1
ATOM 549 C C . SER A 1 65 ? -4.791 -2.022 0.844 1.00 98.62 65 SER A C 1
ATOM 551 O O . SER A 1 65 ? -5.275 -3.002 1.408 1.00 98.62 65 SER A O 1
ATOM 553 N N . TRP A 1 66 ? -5.460 -0.881 0.674 1.00 98.81 66 TRP A N 1
ATOM 554 C CA . TRP A 1 66 ? -6.808 -0.679 1.203 1.00 98.81 66 TRP A CA 1
ATOM 555 C C . TRP A 1 66 ? -7.628 0.292 0.350 1.00 98.81 66 TRP A C 1
ATOM 557 O O . TRP A 1 66 ? -7.062 1.201 -0.262 1.00 98.81 66 TRP A O 1
ATOM 567 N N . ILE A 1 67 ? -8.950 0.120 0.328 1.00 98.44 67 ILE A N 1
ATOM 568 C CA . ILE A 1 67 ? -9.910 1.026 -0.318 1.00 98.44 67 ILE A CA 1
ATOM 569 C C . ILE A 1 67 ? -11.026 1.416 0.651 1.00 98.44 67 ILE A C 1
ATOM 571 O O . ILE A 1 67 ? -11.597 0.568 1.331 1.00 98.44 67 ILE A O 1
ATOM 575 N N . HIS A 1 68 ? -11.370 2.703 0.672 1.00 96.94 68 HIS A N 1
ATOM 576 C CA . HIS A 1 68 ? -12.452 3.211 1.501 1.00 96.94 68 HIS A CA 1
ATOM 577 C C . HIS A 1 68 ? -13.816 2.717 0.999 1.00 96.94 68 HIS A C 1
ATOM 579 O O . HIS A 1 68 ? -14.119 2.883 -0.191 1.00 96.94 68 HIS A O 1
ATOM 585 N N . PRO A 1 69 ? -14.681 2.167 1.876 1.00 95.25 69 PRO A N 1
ATOM 586 C CA . PRO A 1 69 ? -15.942 1.553 1.460 1.00 95.25 69 PRO A CA 1
ATOM 587 C C . PRO A 1 69 ? -16.902 2.551 0.805 1.00 95.25 69 PRO A C 1
ATOM 589 O O . PRO A 1 69 ? -17.594 2.192 -0.144 1.00 95.25 69 PRO A O 1
ATOM 592 N N . GLU A 1 70 ? -16.904 3.809 1.247 1.00 93.06 70 GLU A N 1
ATOM 593 C CA . GLU A 1 70 ? -17.809 4.846 0.730 1.00 93.06 70 GLU A CA 1
ATOM 594 C C . GLU A 1 70 ? -17.153 5.734 -0.336 1.00 93.06 70 GLU A C 1
ATOM 596 O O . GLU A 1 70 ? -17.459 5.607 -1.520 1.00 93.06 70 GLU A O 1
ATOM 601 N N . ASN A 1 71 ? -16.210 6.594 0.065 1.00 93.81 71 ASN A N 1
ATOM 602 C CA . ASN A 1 71 ? -15.621 7.618 -0.807 1.00 93.81 71 ASN A CA 1
ATOM 603 C C . ASN A 1 71 ? -14.601 7.088 -1.842 1.00 93.81 71 ASN A C 1
ATOM 605 O O . ASN A 1 71 ? -14.137 7.854 -2.683 1.00 93.81 71 ASN A O 1
ATOM 609 N N . LYS A 1 72 ? -14.250 5.794 -1.791 1.00 95.94 72 LYS A N 1
ATOM 610 C CA . LYS A 1 72 ? -13.340 5.099 -2.722 1.00 95.94 72 LYS A CA 1
ATOM 611 C C . LYS A 1 72 ? -11.908 5.651 -2.798 1.00 95.94 72 LYS A C 1
ATOM 613 O O . LYS A 1 72 ? -11.196 5.347 -3.755 1.00 95.94 72 LYS A O 1
ATOM 618 N N . THR A 1 73 ? -11.450 6.461 -1.842 1.00 96.69 73 THR A N 1
ATOM 619 C CA . THR A 1 73 ? -10.017 6.779 -1.725 1.00 96.69 73 THR A CA 1
ATOM 620 C C . THR A 1 73 ? -9.239 5.519 -1.348 1.00 96.69 73 THR A C 1
ATOM 622 O O . THR A 1 73 ? -9.769 4.611 -0.705 1.00 96.69 73 THR A O 1
ATOM 625 N N . VAL A 1 74 ? -7.987 5.423 -1.794 1.00 98.19 74 VAL A N 1
ATOM 626 C CA . VAL A 1 74 ? -7.168 4.219 -1.599 1.00 98.19 74 VAL A CA 1
ATOM 627 C C . VAL A 1 74 ? -5.867 4.514 -0.877 1.00 98.19 74 VAL A C 1
ATOM 629 O O . VAL A 1 74 ? -5.302 5.601 -1.009 1.00 98.19 74 VAL A O 1
ATOM 632 N N . ILE A 1 75 ? -5.364 3.498 -0.183 1.00 98.69 75 ILE A N 1
ATOM 633 C CA . ILE A 1 75 ? -3.970 3.390 0.231 1.00 98.69 75 ILE A CA 1
ATOM 634 C C . ILE A 1 75 ? -3.298 2.414 -0.733 1.00 98.69 75 ILE A C 1
ATOM 636 O O . ILE A 1 75 ? -3.663 1.237 -0.790 1.00 98.69 75 ILE A O 1
ATOM 640 N N . VAL A 1 76 ? -2.308 2.894 -1.479 1.00 98.69 76 VAL A N 1
ATOM 641 C CA . VAL A 1 76 ? -1.412 2.066 -2.294 1.00 98.69 76 VAL A CA 1
ATOM 642 C C . VAL A 1 76 ? -0.011 2.073 -1.693 1.00 98.69 76 VAL A C 1
ATOM 644 O O . VAL A 1 76 ? 0.397 3.047 -1.059 1.00 98.69 76 VAL A O 1
ATOM 647 N N . ARG A 1 77 ? 0.743 0.994 -1.894 1.00 98.62 77 ARG A N 1
ATOM 648 C CA . ARG A 1 77 ? 2.106 0.838 -1.374 1.00 98.62 77 ARG A CA 1
ATOM 649 C C . ARG A 1 77 ? 3.090 0.425 -2.455 1.00 98.62 77 ARG A C 1
ATOM 651 O O . ARG A 1 77 ? 2.716 -0.294 -3.372 1.00 98.62 77 ARG A O 1
ATOM 658 N N . CYS A 1 78 ? 4.345 0.843 -2.315 1.00 98.50 78 CYS A N 1
ATOM 659 C CA . CYS A 1 78 ? 5.454 0.455 -3.195 1.00 98.50 78 CYS A CA 1
ATOM 660 C C . CYS A 1 78 ? 6.818 0.663 -2.526 1.00 98.50 78 CYS A C 1
ATOM 662 O O . CYS A 1 78 ? 6.915 1.089 -1.373 1.00 98.50 78 CYS A O 1
ATOM 664 N N . SER A 1 79 ? 7.887 0.389 -3.269 1.00 96.69 79 SER A N 1
ATOM 665 C CA . SER A 1 79 ? 9.226 0.909 -2.983 1.00 96.69 79 SER A CA 1
ATOM 666 C C . SER A 1 79 ? 9.470 2.277 -3.641 1.00 96.69 79 SER A C 1
ATOM 668 O O . SER A 1 79 ? 8.635 2.794 -4.398 1.00 96.69 79 SER A O 1
ATOM 670 N N . GLN A 1 80 ? 10.623 2.885 -3.339 1.00 95.81 80 GLN A N 1
ATOM 671 C CA . GLN A 1 80 ? 11.041 4.136 -3.975 1.00 95.81 80 GLN A CA 1
ATOM 672 C C . GLN A 1 80 ? 11.253 3.977 -5.495 1.00 95.81 80 GLN A C 1
ATOM 674 O O . GLN A 1 80 ? 11.687 2.911 -5.950 1.00 95.81 80 GLN A O 1
ATOM 679 N N . PRO A 1 81 ? 11.018 5.042 -6.280 1.00 96.81 81 PRO A N 1
ATOM 680 C CA . PRO A 1 81 ? 11.426 5.086 -7.679 1.00 96.81 81 PRO A CA 1
ATOM 681 C C . PRO A 1 81 ? 12.957 5.175 -7.824 1.00 96.81 81 PRO A C 1
ATOM 683 O O . PRO A 1 81 ? 13.646 5.788 -7.003 1.00 96.81 81 PRO A O 1
ATOM 686 N N . LEU A 1 82 ? 13.499 4.605 -8.900 1.00 94.56 82 LEU A N 1
ATOM 687 C CA . LEU A 1 82 ? 14.929 4.557 -9.231 1.00 94.56 82 LEU A CA 1
ATOM 688 C C . LEU A 1 82 ? 15.392 5.833 -9.958 1.00 94.56 82 LEU A C 1
ATOM 690 O O . LEU A 1 82 ? 16.030 5.785 -11.010 1.00 94.56 82 LEU A O 1
ATOM 694 N N . VAL A 1 83 ? 15.078 6.993 -9.375 1.00 91.25 83 VAL A N 1
ATOM 695 C CA . VAL A 1 83 ? 15.423 8.316 -9.930 1.00 91.25 83 VAL A CA 1
ATOM 696 C C . VAL A 1 83 ? 16.941 8.534 -10.029 1.00 91.25 83 VAL A C 1
ATOM 698 O O . VAL A 1 83 ? 17.427 9.160 -10.970 1.00 91.25 83 VAL A O 1
ATOM 701 N N . GLY A 1 84 ? 17.711 7.978 -9.085 1.00 85.44 84 GLY A N 1
ATOM 702 C CA . GLY A 1 84 ? 19.159 8.181 -8.983 1.00 85.44 84 GLY A CA 1
ATOM 703 C C . GLY A 1 84 ? 19.561 9.650 -8.774 1.00 85.44 84 GLY A C 1
ATOM 704 O O . GLY A 1 84 ? 18.719 10.534 -8.636 1.00 85.44 84 GLY A O 1
ATOM 705 N N . MET A 1 85 ? 20.868 9.924 -8.769 1.00 82.19 85 MET A N 1
ATOM 706 C CA . MET A 1 85 ? 21.394 11.291 -8.597 1.00 82.19 85 MET A CA 1
ATOM 707 C C . MET A 1 85 ? 21.094 12.204 -9.795 1.00 82.19 85 MET A C 1
ATOM 709 O O . MET A 1 85 ? 21.004 13.415 -9.642 1.00 82.19 85 MET A O 1
ATOM 713 N N . SER A 1 86 ? 20.906 11.627 -10.985 1.00 86.38 86 SER A N 1
ATOM 714 C CA . SER A 1 86 ? 20.623 12.367 -12.222 1.00 86.38 86 SER A CA 1
ATOM 715 C C . SER A 1 86 ? 19.149 12.762 -12.388 1.00 86.38 86 SER A C 1
ATOM 717 O O . SER A 1 86 ? 18.791 13.283 -13.439 1.00 86.38 86 SER A O 1
ATOM 719 N N . GLY A 1 87 ? 18.282 12.472 -11.407 1.00 89.31 87 GLY A N 1
ATOM 720 C CA . GLY A 1 87 ? 16.865 12.845 -11.459 1.00 89.31 87 GLY A CA 1
ATOM 721 C C . GLY A 1 87 ? 16.096 12.185 -12.607 1.00 89.31 87 GLY A C 1
ATOM 722 O O . GLY A 1 87 ? 15.252 12.824 -13.237 1.00 89.31 87 GLY A O 1
ATOM 723 N N . LYS A 1 88 ? 16.402 10.918 -12.916 1.00 91.38 88 LYS A N 1
ATOM 724 C CA . LYS A 1 88 ? 15.724 10.167 -13.979 1.00 91.38 88 LYS A CA 1
ATOM 725 C C . LYS A 1 88 ? 14.220 10.123 -13.722 1.00 91.38 88 LYS A C 1
ATOM 727 O O . LYS A 1 88 ? 13.773 9.928 -12.595 1.00 91.38 88 LYS A O 1
ATOM 732 N N . ARG A 1 89 ? 13.458 10.245 -14.804 1.00 95.69 89 ARG A N 1
ATOM 733 C CA . ARG A 1 89 ? 12.001 10.103 -14.838 1.00 95.69 89 ARG A CA 1
ATOM 734 C C . ARG A 1 89 ? 11.628 8.875 -15.657 1.00 95.69 89 ARG A C 1
ATOM 736 O O . ARG A 1 89 ? 12.376 8.484 -16.554 1.00 95.69 89 ARG A O 1
ATOM 743 N N . ASN A 1 90 ? 10.470 8.294 -15.376 1.00 96.69 90 ASN A N 1
ATOM 744 C CA . ASN A 1 90 ? 9.944 7.162 -16.128 1.00 96.69 90 ASN A CA 1
ATOM 745 C C . ASN A 1 90 ? 8.484 7.434 -16.495 1.00 96.69 90 ASN A C 1
ATOM 747 O O . ASN A 1 90 ? 7.633 7.574 -15.621 1.00 96.69 90 ASN A O 1
ATOM 751 N N . LYS A 1 91 ? 8.208 7.523 -17.801 1.00 97.50 91 LYS A N 1
ATOM 752 C CA . LYS A 1 91 ? 6.875 7.868 -18.312 1.00 97.50 91 LYS A CA 1
ATOM 753 C C . LYS A 1 91 ? 5.831 6.797 -17.991 1.00 97.50 91 LYS A C 1
ATOM 755 O O . LYS A 1 91 ? 4.670 7.144 -17.802 1.00 97.50 91 LYS A O 1
ATOM 760 N N . ASP A 1 92 ? 6.225 5.525 -17.934 1.00 98.19 92 ASP A N 1
ATOM 761 C CA . ASP A 1 92 ? 5.315 4.429 -17.598 1.00 98.19 92 ASP A CA 1
ATOM 762 C C . ASP A 1 92 ? 4.909 4.472 -16.117 1.00 98.19 92 ASP A C 1
ATOM 764 O O . ASP A 1 92 ? 3.725 4.347 -15.818 1.00 98.19 92 ASP A O 1
ATOM 768 N N . ASP A 1 93 ? 5.851 4.725 -15.199 1.00 98.31 93 ASP A N 1
ATOM 769 C CA . ASP A 1 93 ? 5.571 4.913 -13.768 1.00 98.31 93 ASP A CA 1
ATOM 770 C C . ASP A 1 93 ? 4.682 6.137 -13.536 1.00 98.31 93 ASP A C 1
ATOM 772 O O . ASP A 1 93 ? 3.657 6.031 -12.872 1.00 98.31 93 ASP A O 1
ATOM 776 N N . GLU A 1 94 ? 5.004 7.276 -14.152 1.00 98.12 94 GLU A N 1
ATOM 777 C CA . GLU A 1 94 ? 4.191 8.495 -14.047 1.00 98.12 94 GLU A CA 1
ATOM 778 C C . GLU A 1 94 ? 2.766 8.279 -14.562 1.00 98.12 94 GLU A C 1
ATOM 780 O O . GLU A 1 94 ? 1.800 8.585 -13.861 1.00 98.12 94 GLU A O 1
ATOM 785 N N . LYS A 1 95 ? 2.623 7.663 -15.743 1.00 98.12 95 LYS A N 1
ATOM 786 C CA . LYS A 1 95 ? 1.319 7.289 -16.298 1.00 98.12 95 LYS A CA 1
ATOM 787 C C . LYS A 1 95 ? 0.573 6.337 -15.366 1.00 98.12 95 LYS A C 1
ATOM 789 O O . LYS A 1 95 ? -0.635 6.470 -15.198 1.00 98.12 95 LYS A O 1
ATOM 794 N N . TYR A 1 96 ? 1.260 5.377 -14.757 1.00 98.56 96 TYR A N 1
ATOM 795 C CA . TYR A 1 96 ? 0.645 4.432 -13.832 1.00 98.56 96 TYR A CA 1
ATOM 796 C C . TYR A 1 96 ? 0.138 5.119 -12.554 1.00 98.56 96 TYR A C 1
ATOM 798 O O . TYR A 1 96 ? -0.974 4.833 -12.106 1.00 98.56 96 TYR A O 1
ATOM 806 N N . LEU A 1 97 ? 0.890 6.081 -12.010 1.00 97.88 97 LEU A N 1
ATOM 807 C CA . LEU A 1 97 ? 0.443 6.915 -10.890 1.00 97.88 97 LEU A CA 1
ATOM 808 C C . LEU A 1 97 ? -0.778 7.769 -11.256 1.00 97.88 97 LEU A C 1
ATOM 810 O O . LEU A 1 97 ? -1.702 7.891 -10.448 1.00 97.88 97 LEU A O 1
ATOM 814 N N . ASP A 1 98 ? -0.830 8.298 -12.478 1.00 96.62 98 ASP A N 1
ATOM 815 C CA . ASP A 1 98 ? -2.012 9.000 -12.982 1.00 96.62 98 ASP A CA 1
ATOM 816 C C . ASP A 1 98 ? -3.222 8.073 -13.130 1.00 96.62 98 ASP A C 1
ATOM 818 O O . ASP A 1 98 ? -4.331 8.437 -12.738 1.00 96.62 98 ASP A O 1
ATOM 822 N N . VAL A 1 99 ? -3.023 6.841 -13.603 1.00 97.44 99 VAL A N 1
ATOM 823 C CA . VAL A 1 99 ? -4.099 5.844 -13.666 1.00 97.44 99 VAL A CA 1
ATOM 824 C C . VAL A 1 99 ? -4.622 5.515 -12.262 1.00 97.44 99 VAL A C 1
ATOM 826 O O . VAL A 1 99 ? -5.835 5.398 -12.093 1.00 97.44 99 VAL A O 1
ATOM 829 N N . ILE A 1 100 ? -3.754 5.419 -11.244 1.00 97.94 100 ILE A N 1
ATOM 830 C CA . ILE A 1 100 ? -4.171 5.259 -9.838 1.00 97.94 100 ILE A CA 1
ATOM 831 C C . ILE A 1 100 ? -4.994 6.465 -9.380 1.00 97.94 100 ILE A C 1
ATOM 833 O O . ILE A 1 100 ? -6.071 6.282 -8.810 1.00 97.94 100 ILE A O 1
ATOM 837 N N . ARG A 1 101 ? -4.525 7.691 -9.642 1.00 96.00 101 ARG A N 1
ATOM 838 C CA . ARG A 1 101 ? -5.247 8.930 -9.310 1.00 96.00 101 ARG A CA 1
ATOM 839 C C . ARG A 1 101 ? -6.655 8.936 -9.917 1.00 96.00 101 ARG A C 1
ATOM 841 O O . ARG A 1 101 ? -7.600 9.333 -9.248 1.00 96.00 101 ARG A O 1
ATOM 848 N N . GLU A 1 102 ? -6.803 8.451 -11.148 1.00 95.19 102 GLU A N 1
ATOM 849 C CA . GLU A 1 102 ? -8.073 8.403 -11.885 1.00 95.19 102 GLU A CA 1
ATOM 850 C C . GLU A 1 102 ? -9.035 7.284 -11.454 1.00 95.19 102 GLU A C 1
ATOM 852 O O . GLU A 1 102 ? -10.194 7.294 -11.876 1.00 95.19 102 GLU A O 1
ATOM 857 N N . THR A 1 103 ? -8.607 6.337 -10.607 1.00 95.31 103 THR A N 1
ATOM 858 C CA . THR A 1 103 ? -9.509 5.299 -10.059 1.00 95.31 103 THR A CA 1
ATOM 859 C C . THR A 1 103 ? -10.614 5.875 -9.178 1.00 95.31 103 THR A C 1
ATOM 861 O O . THR A 1 103 ? -11.633 5.223 -8.963 1.00 95.31 103 THR A O 1
ATOM 864 N N . ASN A 1 104 ? -10.437 7.109 -8.708 1.00 91.62 104 ASN A N 1
ATOM 865 C CA . ASN A 1 104 ? -11.460 7.884 -8.037 1.00 91.62 104 ASN A CA 1
ATOM 866 C C . ASN A 1 104 ? -11.587 9.247 -8.735 1.00 91.62 104 ASN A C 1
ATOM 868 O O . ASN A 1 104 ? -10.780 10.150 -8.545 1.00 91.62 104 ASN A O 1
ATOM 872 N N . ARG A 1 105 ? -12.615 9.406 -9.576 1.00 82.44 105 ARG A N 1
ATOM 873 C CA . ARG A 1 105 ? -12.807 10.620 -10.396 1.00 82.44 105 ARG A CA 1
ATOM 874 C C . ARG A 1 105 ? -13.196 11.864 -9.592 1.00 82.44 105 ARG A C 1
ATOM 876 O O . ARG A 1 105 ? -13.200 12.957 -10.150 1.00 82.44 105 ARG A O 1
ATOM 883 N N . GLN A 1 106 ? -13.543 11.706 -8.316 1.00 82.31 106 GLN A N 1
ATOM 884 C CA . GLN A 1 106 ? -13.914 12.817 -7.438 1.00 82.31 106 GLN A CA 1
ATOM 885 C C . GLN A 1 106 ? -12.686 13.498 -6.817 1.00 82.31 106 GLN A C 1
ATOM 887 O O . GLN A 1 106 ? -12.788 14.630 -6.347 1.00 82.31 106 GLN A O 1
ATOM 892 N N . ILE A 1 107 ? -11.519 12.843 -6.839 1.00 83.31 107 ILE A N 1
ATOM 893 C CA . ILE A 1 107 ? -10.271 13.401 -6.312 1.00 83.31 107 ILE A CA 1
ATOM 894 C C . ILE A 1 107 ? -9.392 13.955 -7.435 1.00 83.31 107 ILE A C 1
ATOM 896 O O . ILE A 1 107 ? -9.254 13.381 -8.514 1.00 83.31 107 ILE A O 1
ATOM 900 N N . SER A 1 108 ? -8.736 15.080 -7.161 1.00 81.75 108 SER A N 1
ATOM 901 C CA . SER A 1 108 ? -7.827 15.728 -8.113 1.00 81.75 108 SER A CA 1
ATOM 902 C C . SER A 1 108 ? -6.356 15.369 -7.895 1.00 81.75 108 SER A C 1
ATOM 904 O O . SER A 1 108 ? -5.520 15.710 -8.728 1.00 81.75 108 SER A O 1
ATOM 906 N N . LYS A 1 109 ? -6.011 14.700 -6.785 1.00 89.25 109 LYS A N 1
ATOM 907 C CA . LYS A 1 109 ? -4.620 14.475 -6.362 1.00 89.25 109 LYS A CA 1
ATOM 908 C C . LYS A 1 109 ? -4.397 13.060 -5.827 1.00 89.25 109 LYS A C 1
ATOM 910 O O . LYS A 1 109 ? -5.244 12.511 -5.127 1.00 89.25 109 LYS A O 1
ATOM 915 N N . LEU A 1 110 ? -3.216 12.517 -6.123 1.00 95.56 110 LEU A N 1
ATOM 916 C CA . LEU A 1 110 ? -2.617 11.367 -5.448 1.00 95.56 110 LEU A CA 1
ATOM 917 C C . LEU A 1 110 ? -1.497 11.903 -4.551 1.00 95.56 110 LEU A C 1
ATOM 919 O O . LEU A 1 110 ? -0.544 12.499 -5.049 1.00 95.56 110 LEU A O 1
ATOM 923 N N . THR A 1 111 ? -1.625 11.742 -3.236 1.00 96.38 111 THR A N 1
ATOM 924 C CA . THR A 1 111 ? -0.610 12.216 -2.284 1.00 96.38 111 THR A CA 1
ATOM 925 C C . THR A 1 111 ? 0.443 11.133 -2.090 1.00 96.38 111 THR A C 1
ATOM 927 O O . THR A 1 111 ? 0.097 9.989 -1.810 1.00 96.38 111 THR A O 1
ATOM 930 N N . ILE A 1 112 ? 1.721 11.485 -2.217 1.00 95.94 112 ILE A N 1
ATOM 931 C CA . ILE A 1 112 ? 2.838 10.561 -2.005 1.00 95.94 112 ILE A CA 1
ATOM 932 C C . ILE A 1 112 ? 3.421 10.805 -0.612 1.00 95.94 112 ILE A C 1
ATOM 934 O O . ILE A 1 112 ? 3.853 11.915 -0.308 1.00 95.94 112 ILE A O 1
ATOM 938 N N . TYR A 1 113 ? 3.439 9.763 0.213 1.00 93.50 113 TYR A N 1
ATOM 939 C CA . TYR A 1 113 ? 4.076 9.739 1.524 1.00 93.50 113 TYR A CA 1
ATOM 940 C C . TYR A 1 113 ? 5.359 8.914 1.463 1.00 93.50 113 TYR A C 1
ATOM 942 O O . TYR A 1 113 ? 5.325 7.686 1.346 1.00 93.50 113 TYR A O 1
ATOM 950 N N . ASP A 1 114 ? 6.489 9.606 1.572 1.00 90.88 114 ASP A N 1
ATOM 951 C CA . ASP A 1 114 ? 7.810 9.003 1.683 1.00 90.88 114 ASP A CA 1
ATOM 952 C C . ASP A 1 114 ? 8.205 8.869 3.157 1.00 90.88 114 ASP A C 1
ATOM 954 O O . ASP A 1 114 ? 8.383 9.856 3.866 1.00 90.88 114 ASP A O 1
ATOM 958 N N . ALA A 1 115 ? 8.343 7.632 3.623 1.00 84.50 115 ALA A N 1
ATOM 959 C CA . ALA A 1 115 ? 8.671 7.321 5.007 1.00 84.50 115 ALA A CA 1
ATOM 960 C C . ALA A 1 115 ? 10.181 7.354 5.311 1.00 84.50 115 ALA A C 1
ATOM 962 O O . ALA A 1 115 ? 10.586 6.963 6.411 1.00 84.50 115 ALA A O 1
ATOM 963 N N . ARG A 1 116 ? 11.042 7.736 4.354 1.00 81.00 116 ARG A N 1
ATOM 964 C CA . ARG A 1 116 ? 12.488 7.916 4.589 1.00 81.00 116 ARG A CA 1
ATOM 965 C C . ARG A 1 116 ? 12.708 9.054 5.604 1.00 81.00 116 ARG A C 1
ATOM 967 O O . ARG A 1 116 ? 12.031 10.073 5.514 1.00 81.00 116 ARG A O 1
ATOM 974 N N . PRO A 1 117 ? 13.595 8.910 6.610 1.00 66.19 117 PRO A N 1
ATOM 975 C CA . PRO A 1 117 ? 13.744 9.934 7.630 1.00 66.19 117 PRO A CA 1
ATOM 976 C C . PRO A 1 117 ? 14.611 11.039 7.024 1.00 66.19 117 PRO A C 1
ATOM 978 O O . PRO A 1 117 ? 15.711 10.762 6.553 1.00 66.19 117 PRO A O 1
ATOM 981 N N . ASN A 1 118 ? 14.166 12.293 7.040 1.00 54.44 118 ASN A N 1
ATOM 982 C CA . ASN A 1 118 ? 15.023 13.368 6.529 1.00 54.44 118 ASN A CA 1
ATOM 983 C C . ASN A 1 118 ? 16.253 13.629 7.426 1.00 54.44 118 ASN A C 1
ATOM 985 O O . ASN A 1 118 ? 17.192 14.257 6.961 1.00 54.44 118 ASN A O 1
ATOM 989 N N . VAL A 1 119 ? 16.288 13.103 8.663 1.00 52.62 119 VAL A N 1
ATOM 990 C CA . VAL A 1 119 ? 17.451 13.034 9.577 1.00 52.62 119 VAL A CA 1
ATOM 991 C C . VAL A 1 119 ? 17.165 12.047 10.733 1.00 52.62 119 VAL A C 1
ATOM 993 O O . VAL A 1 119 ? 16.005 11.807 11.065 1.00 52.62 119 VAL A O 1
ATOM 996 N N . ASN A 1 120 ? 18.213 11.475 11.345 1.00 44.25 120 ASN A N 1
ATOM 997 C CA . ASN A 1 120 ? 18.218 10.354 12.315 1.00 44.25 120 ASN A CA 1
ATOM 998 C C . ASN A 1 120 ? 17.559 10.597 13.704 1.00 44.25 120 ASN A C 1
ATOM 1000 O O . ASN A 1 120 ? 18.073 10.118 14.712 1.00 44.25 120 ASN A O 1
ATOM 1004 N N . ALA A 1 121 ? 16.422 11.289 13.818 1.00 41.84 121 ALA A N 1
ATOM 1005 C CA . ALA A 1 121 ? 15.771 11.527 15.114 1.00 41.84 121 ALA A CA 1
ATOM 1006 C C . ALA A 1 121 ? 14.327 10.989 15.185 1.00 41.84 121 ALA A C 1
ATOM 1008 O O . ALA A 1 121 ? 13.471 11.331 14.376 1.00 41.84 121 ALA A O 1
ATOM 1009 N N . VAL A 1 122 ? 14.067 10.176 16.219 1.00 51.78 122 VAL A N 1
ATOM 1010 C CA . VAL A 1 122 ? 12.751 9.715 16.717 1.00 51.78 122 VAL A CA 1
ATOM 1011 C C . VAL A 1 122 ? 11.885 8.948 15.698 1.00 51.78 122 VAL A C 1
ATOM 1013 O O . VAL A 1 122 ? 10.746 9.317 15.409 1.00 51.78 122 VAL A O 1
ATOM 1016 N N . ALA A 1 123 ? 12.402 7.822 15.196 1.00 53.16 123 ALA A N 1
ATOM 1017 C CA . ALA A 1 123 ? 11.741 6.982 14.188 1.00 53.16 123 ALA A CA 1
ATOM 1018 C C . ALA A 1 123 ? 10.274 6.613 14.520 1.00 53.16 123 ALA A C 1
ATOM 1020 O O . ALA A 1 123 ? 9.407 6.757 13.662 1.00 53.16 123 ALA A O 1
ATOM 1021 N N . ASN A 1 124 ? 9.952 6.231 15.765 1.00 49.19 124 ASN A N 1
ATOM 1022 C CA . ASN A 1 124 ? 8.590 5.791 16.121 1.00 49.19 124 ASN A CA 1
ATOM 1023 C C . ASN A 1 124 ? 7.554 6.928 16.124 1.00 49.19 124 ASN A C 1
ATOM 1025 O O . ASN A 1 124 ? 6.423 6.736 15.679 1.00 49.19 124 ASN A O 1
ATOM 1029 N N . LYS A 1 125 ? 7.934 8.136 16.567 1.00 55.75 125 LYS A N 1
ATOM 1030 C CA . LYS A 1 125 ? 7.037 9.307 16.557 1.00 55.75 125 LYS A CA 1
ATOM 1031 C C . LYS A 1 125 ? 6.703 9.734 15.126 1.00 55.75 125 LYS A C 1
ATOM 1033 O O . LYS A 1 125 ? 5.576 10.152 14.856 1.00 55.75 125 LYS A O 1
ATOM 1038 N N . LEU A 1 126 ? 7.667 9.601 14.213 1.00 69.56 126 LEU A N 1
ATOM 1039 C CA . LEU A 1 126 ? 7.482 9.905 12.793 1.00 69.56 126 LEU A CA 1
ATOM 1040 C C . LEU A 1 126 ? 6.517 8.924 12.121 1.00 69.56 126 LEU A C 1
ATOM 1042 O O . LEU A 1 126 ? 5.669 9.350 11.343 1.00 69.56 126 LEU A O 1
ATOM 1046 N N . ILE A 1 127 ? 6.596 7.637 12.460 1.00 75.25 127 ILE A N 1
ATOM 1047 C CA . ILE A 1 127 ? 5.730 6.604 11.880 1.00 75.25 127 ILE A CA 1
ATOM 1048 C C . ILE A 1 127 ? 4.279 6.792 12.297 1.00 75.25 127 ILE A C 1
ATOM 1050 O O . ILE A 1 127 ? 3.398 6.814 11.445 1.00 75.25 127 ILE A O 1
ATOM 1054 N N . LEU A 1 128 ? 4.018 7.000 13.583 1.00 73.56 128 LEU A N 1
ATOM 1055 C CA . LEU A 1 128 ? 2.649 7.197 14.044 1.00 73.56 128 LEU A CA 1
ATOM 1056 C C . LEU A 1 128 ? 2.029 8.484 13.491 1.00 73.56 128 LEU A C 1
ATOM 1058 O O . LEU A 1 128 ? 0.896 8.471 13.017 1.00 73.56 128 LEU A O 1
ATOM 1062 N N . THR A 1 129 ? 2.796 9.577 13.480 1.00 80.06 129 THR A N 1
ATOM 1063 C CA . THR A 1 129 ? 2.359 10.839 12.865 1.00 80.06 129 THR A CA 1
ATOM 1064 C C . THR A 1 129 ? 2.064 10.641 11.378 1.00 80.06 129 THR A C 1
ATOM 1066 O O . THR A 1 129 ? 1.035 11.102 10.890 1.00 80.06 129 THR A O 1
ATOM 1069 N N . GLY A 1 130 ? 2.926 9.914 10.662 1.00 86.31 130 GLY A N 1
ATOM 1070 C CA . GLY A 1 130 ? 2.706 9.573 9.260 1.00 86.31 130 GLY A CA 1
ATOM 1071 C C . GLY A 1 130 ? 1.444 8.734 9.054 1.00 86.31 130 GLY A C 1
ATOM 1072 O O . GLY A 1 130 ? 0.669 9.026 8.152 1.00 86.31 130 GLY A O 1
ATOM 1073 N N . ALA A 1 131 ? 1.187 7.739 9.905 1.00 86.94 131 ALA A N 1
ATOM 1074 C CA . ALA A 1 131 ? -0.004 6.897 9.807 1.00 86.94 131 ALA A CA 1
ATOM 1075 C C . ALA A 1 131 ? -1.293 7.703 10.025 1.00 86.94 131 ALA A C 1
ATOM 1077 O O . ALA A 1 131 ? -2.240 7.552 9.255 1.00 86.94 131 ALA A O 1
ATOM 1078 N N . ILE A 1 132 ? -1.298 8.616 11.004 1.00 85.38 132 ILE A N 1
ATOM 1079 C CA . ILE A 1 132 ? -2.410 9.552 11.239 1.00 85.38 132 ILE A CA 1
ATOM 1080 C C . ILE A 1 132 ? -2.644 10.423 10.003 1.00 85.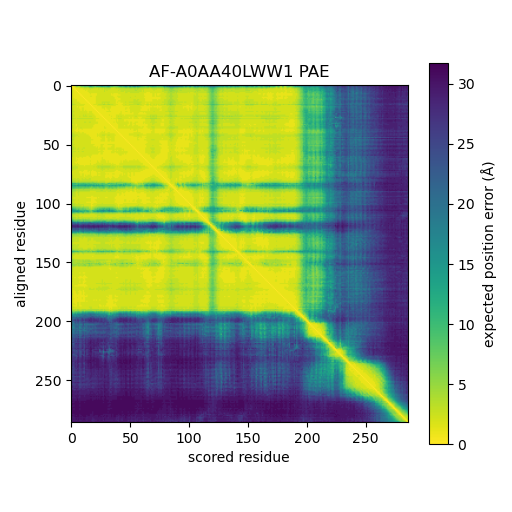38 132 ILE A C 1
ATOM 1082 O O . ILE A 1 132 ? -3.779 10.588 9.570 1.00 85.38 132 ILE A O 1
ATOM 1086 N N . GLN A 1 133 ? -1.577 10.953 9.401 1.00 90.06 133 GLN A N 1
ATOM 1087 C CA . GLN A 1 133 ? -1.678 11.774 8.195 1.00 90.06 133 GLN A CA 1
ATOM 1088 C C . GLN A 1 133 ? -2.218 10.988 6.991 1.00 90.06 133 GLN A C 1
ATOM 1090 O O . GLN A 1 133 ? -3.048 11.509 6.246 1.00 90.06 133 GLN A O 1
ATOM 1095 N N . VAL A 1 134 ? -1.788 9.735 6.809 1.00 93.56 134 VAL A N 1
ATOM 1096 C CA . VAL A 1 134 ? -2.338 8.839 5.779 1.00 93.56 134 VAL A CA 1
ATOM 1097 C C . VAL A 1 134 ? -3.831 8.609 6.026 1.00 93.56 134 VAL A C 1
ATOM 1099 O O . VAL A 1 134 ? -4.628 8.781 5.104 1.00 93.56 134 VAL A O 1
ATOM 1102 N N . ALA A 1 135 ? -4.219 8.269 7.260 1.00 92.00 135 ALA A N 1
ATOM 1103 C CA . ALA A 1 135 ? -5.607 8.006 7.622 1.00 92.00 135 ALA A CA 1
ATOM 1104 C C . ALA A 1 135 ? -6.508 9.237 7.424 1.00 92.00 135 ALA A C 1
ATOM 1106 O O . ALA A 1 135 ? -7.540 9.125 6.771 1.00 92.00 135 ALA A O 1
ATOM 1107 N N . ASP A 1 136 ? -6.098 10.416 7.897 1.00 88.75 136 ASP A N 1
ATOM 1108 C CA . ASP A 1 136 ? -6.830 11.683 7.728 1.00 88.75 136 ASP A CA 1
ATOM 1109 C C . ASP A 1 136 ? -7.039 12.044 6.246 1.00 88.75 136 ASP A C 1
ATOM 1111 O O . ASP A 1 136 ? -8.125 12.433 5.796 1.00 88.75 136 ASP A O 1
ATOM 1115 N N . LYS A 1 137 ? -5.999 11.851 5.432 1.00 91.75 137 LYS A N 1
ATOM 1116 C CA . LYS A 1 137 ? -6.056 12.157 4.003 1.00 91.75 137 LYS A CA 1
ATOM 1117 C C . LYS A 1 137 ? -7.055 11.272 3.257 1.00 91.75 137 LYS A C 1
ATOM 1119 O O . LYS A 1 137 ? -7.769 11.764 2.381 1.00 91.75 137 LYS A O 1
ATOM 1124 N N . VAL A 1 138 ? -7.105 9.995 3.623 1.00 92.88 138 VAL A N 1
ATOM 1125 C CA . VAL A 1 138 ? -8.000 8.990 3.040 1.00 92.88 138 VAL A CA 1
ATOM 1126 C C . VAL A 1 138 ? -9.432 9.167 3.558 1.00 92.88 138 VAL A C 1
ATOM 1128 O O . VAL A 1 138 ? -10.362 9.218 2.749 1.00 92.88 138 VAL A O 1
ATOM 1131 N N . SER A 1 139 ? -9.624 9.336 4.872 1.00 91.69 139 SER A N 1
ATOM 1132 C CA . SER A 1 139 ? -10.944 9.492 5.503 1.00 91.69 139 SER A CA 1
ATOM 1133 C C . SER A 1 139 ? -11.657 10.772 5.067 1.00 91.69 139 SER A C 1
ATOM 1135 O O . SER A 1 139 ? -12.856 10.744 4.802 1.00 91.69 139 SER A O 1
ATOM 1137 N N . SER A 1 140 ? -10.919 11.875 4.880 1.00 89.44 140 SER A N 1
ATOM 1138 C CA . SER A 1 140 ? -11.479 13.139 4.378 1.00 89.44 140 SER A CA 1
ATOM 1139 C C . SER A 1 140 ? -12.021 13.051 2.946 1.00 89.44 140 SER A C 1
ATOM 1141 O O . SER A 1 140 ? -12.642 14.002 2.471 1.00 89.44 140 SER A O 1
ATOM 1143 N N . GLY A 1 141 ? -11.758 11.954 2.224 1.00 87.06 141 GLY A N 1
ATOM 1144 C CA . GLY A 1 141 ? -12.213 11.751 0.849 1.00 87.06 141 GLY A CA 1
ATOM 1145 C C . GLY A 1 141 ? -11.525 12.658 -0.174 1.00 87.06 141 GLY A C 1
ATOM 1146 O O . GLY A 1 141 ? -11.917 12.684 -1.335 1.00 87.06 141 GLY A O 1
ATOM 1147 N N . ARG A 1 142 ? -10.500 13.422 0.231 1.00 83.31 142 ARG A N 1
ATOM 1148 C CA . ARG A 1 142 ? -9.868 14.446 -0.620 1.00 83.31 142 ARG A CA 1
ATOM 1149 C C . ARG A 1 142 ? -8.746 13.907 -1.501 1.00 83.31 142 ARG A C 1
ATOM 1151 O O . ARG A 1 142 ? -8.359 14.575 -2.458 1.00 83.31 142 ARG A O 1
ATOM 1158 N N . SER A 1 143 ? -8.156 12.763 -1.152 1.00 92.62 143 SER A N 1
ATOM 1159 C CA . SER A 1 143 ? -7.012 12.210 -1.879 1.00 92.62 143 SER A CA 1
ATOM 1160 C C . SER A 1 143 ? -6.797 10.739 -1.549 1.00 92.62 143 SER A C 1
ATOM 1162 O O . SER A 1 143 ? -6.777 10.350 -0.386 1.00 92.62 143 SER A O 1
ATOM 1164 N N . SER A 1 144 ? -6.510 9.948 -2.578 1.00 96.69 144 SER A N 1
ATOM 1165 C CA . SER A 1 144 ? -5.810 8.674 -2.418 1.00 96.69 144 SER A CA 1
ATOM 1166 C C . SER A 1 144 ? -4.357 8.920 -2.022 1.00 96.69 144 SER A C 1
ATOM 1168 O O . SER A 1 144 ? -3.801 9.998 -2.276 1.00 96.69 144 SER A O 1
ATOM 1170 N N . VAL A 1 145 ? -3.740 7.921 -1.404 1.00 97.81 145 VAL A N 1
ATOM 1171 C CA . VAL A 1 145 ? -2.390 8.002 -0.861 1.00 97.81 145 VAL A CA 1
ATOM 1172 C C . VAL A 1 145 ? -1.530 6.857 -1.379 1.00 97.81 145 VAL A C 1
ATOM 1174 O O . VAL A 1 145 ? -1.922 5.697 -1.303 1.00 97.81 145 VAL A O 1
ATOM 1177 N N . LEU A 1 146 ? -0.333 7.189 -1.858 1.00 98.44 146 LEU A N 1
ATOM 1178 C CA . LEU A 1 146 ? 0.745 6.245 -2.119 1.00 98.44 146 LEU A CA 1
ATOM 1179 C C . LEU A 1 146 ? 1.785 6.335 -1.007 1.00 98.44 146 LEU A C 1
ATOM 1181 O O . LEU A 1 146 ? 2.367 7.394 -0.793 1.00 98.44 146 LEU A O 1
ATOM 1185 N N . VAL A 1 147 ? 2.044 5.221 -0.329 1.00 97.81 147 VAL A N 1
ATOM 1186 C CA . VAL A 1 147 ? 3.040 5.111 0.740 1.00 97.81 147 VAL A CA 1
ATOM 1187 C C . VAL A 1 147 ? 4.255 4.343 0.232 1.00 97.81 147 VAL A C 1
ATOM 1189 O O . VAL A 1 147 ? 4.133 3.229 -0.281 1.00 97.81 147 VAL A O 1
ATOM 1192 N N . HIS A 1 148 ? 5.451 4.891 0.422 1.00 95.81 148 HIS A N 1
ATOM 1193 C CA . HIS A 1 148 ? 6.689 4.158 0.171 1.00 95.81 148 HIS A CA 1
ATOM 1194 C C . HIS A 1 148 ? 7.775 4.507 1.188 1.00 95.81 148 HIS A C 1
ATOM 1196 O O . HIS A 1 148 ? 7.667 5.454 1.958 1.00 95.81 148 HIS A O 1
ATOM 1202 N N . CYS A 1 149 ? 8.833 3.707 1.209 1.00 90.50 149 CYS A N 1
ATOM 1203 C CA . CYS A 1 149 ? 10.098 4.039 1.858 1.00 90.50 149 CYS A CA 1
ATOM 1204 C C . CYS A 1 149 ? 11.226 3.697 0.875 1.00 90.50 149 CYS A C 1
ATOM 1206 O O . CYS A 1 149 ? 11.009 3.825 -0.328 1.00 90.50 149 CYS A O 1
ATOM 1208 N N . SER A 1 150 ? 12.401 3.252 1.331 1.00 88.88 150 SER A N 1
ATOM 1209 C CA . SER A 1 150 ? 13.456 2.769 0.425 1.00 88.88 150 SER A CA 1
ATOM 1210 C C . SER A 1 150 ? 13.032 1.470 -0.276 1.00 88.88 150 SER A C 1
ATOM 1212 O O . SER A 1 150 ? 12.702 1.480 -1.459 1.00 88.88 150 SER A O 1
ATOM 1214 N N . ASP A 1 151 ? 12.963 0.359 0.463 1.00 83.75 151 ASP A N 1
ATOM 1215 C CA . ASP A 1 151 ? 12.592 -0.953 -0.090 1.00 83.75 151 ASP A CA 1
ATOM 1216 C C . ASP A 1 151 ? 11.081 -1.242 -0.028 1.00 83.75 151 ASP A C 1
ATOM 1218 O O . ASP A 1 151 ? 10.597 -2.168 -0.665 1.00 83.75 151 ASP A O 1
ATOM 1222 N N . GLY A 1 152 ? 10.291 -0.469 0.719 1.00 83.12 152 GLY A N 1
ATOM 1223 C CA . GLY A 1 152 ? 8.831 -0.637 0.770 1.00 83.12 152 GLY A CA 1
ATOM 1224 C C . GLY A 1 152 ? 8.323 -1.851 1.571 1.00 83.12 152 GLY A C 1
ATOM 1225 O O . GLY A 1 152 ? 7.173 -2.270 1.394 1.00 83.12 152 GLY A O 1
ATOM 1226 N N . TRP A 1 153 ? 9.158 -2.463 2.418 1.00 78.06 153 TRP A N 1
ATOM 1227 C CA . TRP A 1 153 ? 8.797 -3.638 3.239 1.00 78.06 153 TRP A CA 1
ATOM 1228 C C . TRP A 1 153 ? 8.869 -3.416 4.757 1.00 78.06 153 TRP A C 1
ATOM 1230 O O . TRP A 1 153 ? 8.520 -4.310 5.516 1.00 78.06 153 TRP A O 1
ATOM 1240 N N . ASP A 1 154 ? 9.344 -2.254 5.211 1.00 83.31 154 ASP A N 1
ATOM 1241 C CA . ASP A 1 154 ? 9.543 -1.960 6.639 1.00 83.31 154 ASP A CA 1
ATOM 1242 C C . ASP A 1 154 ? 8.604 -0.826 7.080 1.00 83.31 154 ASP A C 1
ATOM 1244 O O . ASP A 1 154 ? 7.409 -1.049 7.232 1.00 83.31 154 ASP A O 1
ATOM 1248 N N . ARG A 1 155 ? 9.076 0.422 7.138 1.00 87.44 155 ARG A N 1
ATOM 1249 C CA . ARG A 1 155 ? 8.235 1.602 7.437 1.00 87.44 155 ARG A CA 1
ATOM 1250 C C . ARG A 1 155 ? 6.966 1.742 6.602 1.00 87.44 155 ARG A C 1
ATOM 1252 O O . ARG A 1 155 ? 5.975 2.278 7.078 1.00 87.44 155 ARG A O 1
ATOM 1259 N N . THR A 1 156 ? 6.974 1.262 5.360 1.00 92.00 156 THR A N 1
ATOM 1260 C CA . THR A 1 156 ? 5.755 1.210 4.544 1.00 92.00 156 THR A CA 1
ATOM 1261 C C . THR A 1 156 ? 4.715 0.286 5.167 1.00 92.00 156 THR A C 1
ATOM 1263 O O . THR A 1 156 ? 3.573 0.701 5.277 1.00 92.00 156 THR A O 1
ATOM 1266 N N . ALA A 1 157 ? 5.108 -0.909 5.622 1.00 86.69 157 ALA A N 1
ATOM 1267 C CA . ALA A 1 157 ? 4.210 -1.831 6.314 1.00 86.69 157 ALA A CA 1
ATOM 1268 C C . ALA A 1 157 ? 3.724 -1.248 7.650 1.00 86.69 157 ALA A C 1
ATOM 1270 O O . ALA A 1 157 ? 2.544 -1.368 7.969 1.00 86.69 157 ALA A O 1
ATOM 1271 N N . GLN A 1 158 ? 4.593 -0.542 8.388 1.00 85.50 158 GLN A N 1
ATOM 1272 C CA . GLN A 1 158 ? 4.202 0.182 9.606 1.00 85.50 158 GLN A CA 1
ATOM 1273 C C . GLN A 1 158 ? 3.107 1.219 9.322 1.00 85.50 158 GLN A C 1
ATOM 1275 O O . GLN A 1 158 ? 2.061 1.210 9.963 1.00 85.50 158 GLN A O 1
ATOM 1280 N N . LEU A 1 159 ? 3.327 2.093 8.337 1.00 90.69 159 LEU A N 1
ATOM 1281 C CA . LEU A 1 159 ? 2.387 3.158 7.988 1.00 90.69 159 LEU A CA 1
ATOM 1282 C C . LEU A 1 159 ? 1.062 2.624 7.446 1.00 90.69 159 LEU A C 1
ATOM 1284 O O . LEU A 1 159 ? 0.009 3.095 7.871 1.00 90.69 159 LEU A O 1
ATOM 1288 N N . THR A 1 160 ? 1.095 1.659 6.520 1.00 95.88 160 THR A N 1
ATOM 1289 C CA . THR A 1 160 ? -0.138 1.122 5.934 1.00 95.88 160 THR A CA 1
ATOM 1290 C C . THR A 1 160 ? -0.955 0.370 6.975 1.00 95.88 160 THR A C 1
ATOM 1292 O O . THR A 1 160 ? -2.150 0.625 7.085 1.00 95.88 160 THR A O 1
ATOM 1295 N N . SER A 1 161 ? -0.329 -0.486 7.790 1.00 91.94 161 SER A N 1
ATOM 1296 C CA . SER A 1 161 ? -1.047 -1.258 8.811 1.00 91.94 161 SER A CA 1
ATOM 1297 C C . SER A 1 161 ? -1.644 -0.383 9.919 1.00 91.94 161 SER A C 1
ATOM 1299 O O . SER A 1 161 ? -2.810 -0.565 10.264 1.00 91.94 161 SER A O 1
ATOM 1301 N N . LEU A 1 162 ? -0.912 0.620 10.417 1.00 87.50 162 LEU A N 1
ATOM 1302 C CA . LEU A 1 162 ? -1.440 1.566 11.408 1.00 87.50 162 LEU A CA 1
ATOM 1303 C C . LEU A 1 162 ? -2.579 2.423 10.841 1.00 87.50 162 LEU A C 1
ATOM 1305 O O . LEU A 1 162 ? -3.594 2.600 11.510 1.00 87.50 162 LEU A O 1
ATOM 1309 N N . ALA A 1 163 ? -2.452 2.919 9.606 1.00 92.19 163 ALA A N 1
ATOM 1310 C CA . ALA A 1 163 ? -3.534 3.665 8.966 1.00 92.19 163 ALA A CA 1
ATOM 1311 C C . ALA A 1 163 ? -4.776 2.782 8.756 1.00 92.19 163 ALA A C 1
ATOM 1313 O O . ALA A 1 163 ? -5.893 3.214 9.020 1.00 92.19 163 ALA A O 1
ATOM 1314 N N . MET A 1 164 ? -4.592 1.525 8.343 1.00 95.38 164 MET A N 1
ATOM 1315 C CA . MET A 1 164 ? -5.681 0.560 8.179 1.00 95.38 164 MET A CA 1
ATOM 1316 C C . MET A 1 164 ? -6.379 0.236 9.510 1.00 95.38 164 MET A C 1
ATOM 1318 O O . MET A 1 164 ? -7.603 0.167 9.530 1.00 95.38 164 MET A O 1
ATOM 1322 N N . LEU A 1 165 ? -5.648 0.127 10.627 1.00 88.00 165 LEU A N 1
ATOM 1323 C CA . LEU A 1 165 ? -6.239 -0.017 11.970 1.00 88.00 165 LEU A CA 1
ATOM 1324 C C . LEU A 1 165 ? -7.117 1.178 12.371 1.00 88.00 165 LEU A C 1
ATOM 1326 O O . LEU A 1 165 ? -8.146 0.995 13.024 1.00 88.00 165 LEU A O 1
ATOM 1330 N N . MET A 1 166 ? -6.719 2.393 11.979 1.00 87.50 166 MET A N 1
ATOM 1331 C CA . MET A 1 166 ? -7.500 3.614 12.212 1.00 87.50 166 MET A CA 1
ATOM 1332 C C . MET A 1 166 ? -8.736 3.689 11.305 1.00 87.50 166 MET A C 1
ATOM 1334 O O . MET A 1 166 ? -9.765 4.210 11.717 1.00 87.50 166 MET A O 1
ATOM 1338 N N . LEU A 1 167 ? -8.652 3.190 10.072 1.00 88.88 167 LEU A N 1
ATOM 1339 C CA . LEU A 1 167 ? -9.703 3.358 9.063 1.00 88.88 167 LEU A CA 1
ATOM 1340 C C . LEU A 1 167 ? -10.750 2.238 9.051 1.00 88.88 167 LEU A C 1
ATOM 1342 O O . LEU A 1 167 ? -11.895 2.486 8.686 1.00 88.88 167 LEU A O 1
ATOM 1346 N N . ASP A 1 168 ? -10.378 1.016 9.429 1.00 92.25 168 ASP A N 1
ATOM 1347 C CA . ASP A 1 168 ? -11.212 -0.173 9.251 1.00 92.25 168 ASP A CA 1
ATOM 1348 C C . ASP A 1 168 ? -11.347 -0.940 10.574 1.00 92.25 168 ASP A C 1
ATOM 1350 O O . ASP A 1 168 ? -10.381 -1.478 11.120 1.00 92.25 168 ASP A O 1
ATOM 1354 N N . SER A 1 169 ? -12.567 -0.972 11.123 1.00 87.88 169 SER A N 1
ATOM 1355 C CA . SER A 1 169 ? -12.861 -1.659 12.386 1.00 87.88 169 SER A CA 1
ATOM 1356 C C . SER A 1 169 ? -12.629 -3.164 12.322 1.00 87.88 169 SER A C 1
ATOM 1358 O O . SER A 1 169 ? -12.351 -3.761 13.360 1.00 87.88 169 SER A O 1
ATOM 1360 N N . PHE A 1 170 ? -12.670 -3.770 11.131 1.00 89.56 170 PHE A N 1
ATOM 1361 C CA . PHE A 1 170 ? -12.397 -5.192 10.959 1.00 89.56 170 PHE A CA 1
ATOM 1362 C C . PHE A 1 170 ? -11.017 -5.567 11.503 1.00 89.56 170 PHE A C 1
ATOM 1364 O O . PHE A 1 170 ? -10.905 -6.502 12.297 1.00 89.56 170 PHE A O 1
ATOM 1371 N N . TYR A 1 171 ? -9.980 -4.790 11.172 1.00 88.12 171 TYR A N 1
ATOM 1372 C CA . TYR A 1 171 ? -8.606 -5.071 11.599 1.00 88.12 171 TYR A CA 1
ATOM 1373 C C . TYR A 1 171 ? -8.358 -4.869 13.100 1.00 88.12 171 TYR A C 1
ATOM 1375 O O . TYR A 1 171 ? -7.280 -5.207 13.580 1.00 88.12 171 TYR A O 1
ATOM 1383 N N . ARG A 1 172 ? -9.331 -4.327 13.846 1.00 84.56 172 ARG A N 1
ATOM 1384 C CA . ARG A 1 172 ? -9.271 -4.189 15.311 1.00 84.56 172 ARG A CA 1
ATOM 1385 C C . ARG A 1 172 ? -9.796 -5.425 16.051 1.00 84.56 172 ARG A C 1
ATOM 1387 O O . ARG A 1 172 ? -9.626 -5.518 17.262 1.00 84.56 172 ARG A O 1
ATOM 1394 N N . SER A 1 173 ? -10.426 -6.366 15.346 1.00 80.06 173 SER A N 1
ATOM 1395 C CA . SER A 1 173 ? -10.716 -7.699 15.886 1.00 80.06 173 SER A CA 1
ATOM 1396 C C . SER A 1 173 ? -9.446 -8.556 15.927 1.00 80.06 173 SER A C 1
ATOM 1398 O O . SER A 1 173 ? -8.495 -8.275 15.201 1.00 80.06 173 SER A O 1
ATOM 1400 N N . ILE A 1 174 ? -9.429 -9.618 16.741 1.00 76.19 174 ILE A N 1
ATOM 1401 C CA . ILE A 1 174 ? -8.290 -10.554 16.804 1.00 76.19 174 ILE A CA 1
ATOM 1402 C C . ILE A 1 174 ? -8.026 -11.161 15.418 1.00 76.19 174 ILE A C 1
ATOM 1404 O O . ILE A 1 174 ? -6.921 -11.046 14.896 1.00 76.19 174 ILE A O 1
ATOM 1408 N N . GLU A 1 175 ? -9.062 -11.716 14.784 1.00 81.25 175 GLU A N 1
ATOM 1409 C CA . GLU A 1 175 ? -8.971 -12.315 13.447 1.00 81.25 175 GLU A CA 1
ATOM 1410 C C . GLU A 1 175 ? -8.534 -11.291 12.387 1.00 81.25 175 GLU A C 1
ATOM 1412 O O . GLU A 1 175 ? -7.639 -11.546 11.579 1.00 81.25 175 GLU A O 1
ATOM 1417 N N . GLY A 1 176 ? -9.117 -10.091 12.407 1.00 82.38 176 GLY A N 1
ATOM 1418 C CA . GLY A 1 176 ? -8.743 -9.033 11.476 1.00 82.38 176 GLY A CA 1
ATOM 1419 C C . GLY A 1 176 ? -7.305 -8.554 11.677 1.00 82.38 176 GLY A C 1
ATOM 1420 O O . GLY A 1 176 ? -6.611 -8.292 10.696 1.00 82.38 176 GLY A O 1
ATOM 1421 N N . PHE A 1 177 ? -6.820 -8.479 12.916 1.00 81.31 177 PHE A N 1
ATOM 1422 C CA . PHE A 1 177 ? -5.429 -8.136 13.197 1.00 81.31 177 PHE A CA 1
ATOM 1423 C C . PHE A 1 177 ? -4.467 -9.220 12.692 1.00 81.31 177 PHE A C 1
ATOM 1425 O O . PHE A 1 177 ? -3.460 -8.903 12.057 1.00 81.31 177 PHE A O 1
ATOM 1432 N N . GLU A 1 178 ? -4.795 -10.501 12.878 1.00 77.62 178 GLU A N 1
ATOM 1433 C CA . GLU A 1 178 ? -4.031 -11.617 12.306 1.00 77.62 178 GLU A CA 1
ATOM 1434 C C . GLU A 1 178 ? -3.981 -11.557 10.773 1.00 77.62 178 GLU A C 1
ATOM 1436 O O . GLU A 1 178 ? -2.932 -11.810 10.169 1.00 77.62 178 GLU A O 1
ATOM 1441 N N . ILE A 1 179 ? -5.097 -11.201 10.128 1.00 87.25 179 ILE A N 1
ATOM 1442 C CA . ILE A 1 179 ? -5.170 -10.977 8.679 1.00 87.25 179 ILE A CA 1
ATOM 1443 C C . ILE A 1 179 ? -4.317 -9.775 8.274 1.00 87.25 179 ILE A C 1
ATOM 1445 O O . ILE A 1 179 ? -3.584 -9.859 7.289 1.00 87.25 179 ILE A O 1
ATOM 1449 N N . LEU A 1 180 ? -4.353 -8.676 9.031 1.00 89.44 180 LEU A N 1
ATOM 1450 C CA . LEU A 1 180 ? -3.541 -7.489 8.770 1.00 89.44 180 LEU A CA 1
ATOM 1451 C C . LEU A 1 180 ? -2.043 -7.811 8.813 1.00 89.44 180 LEU A C 1
ATOM 1453 O O . LEU A 1 180 ? -1.302 -7.388 7.923 1.00 89.44 180 LEU A O 1
ATOM 1457 N N . VAL A 1 181 ? -1.600 -8.586 9.809 1.00 80.50 181 VAL A N 1
ATOM 1458 C CA . VAL A 1 181 ? -0.210 -9.050 9.931 1.00 80.50 181 VAL A CA 1
ATOM 1459 C C . VAL A 1 181 ? 0.162 -9.957 8.757 1.00 80.50 181 VAL A C 1
ATOM 1461 O O . VAL A 1 181 ? 1.147 -9.702 8.058 1.00 80.50 181 VAL A O 1
ATOM 1464 N N . GLN A 1 182 ? -0.648 -10.980 8.474 1.00 81.69 182 GLN A N 1
ATOM 1465 C CA . GLN A 1 182 ? -0.395 -11.892 7.355 1.00 81.69 182 GLN A CA 1
ATOM 1466 C C . GLN A 1 182 ? -0.358 -11.160 6.009 1.00 81.69 182 GLN A C 1
ATOM 1468 O O . GLN A 1 182 ? 0.501 -11.447 5.174 1.00 81.69 182 GLN A O 1
ATOM 1473 N N . LYS A 1 183 ? -1.231 -10.173 5.810 1.00 92.25 183 LYS A N 1
ATOM 1474 C CA . LYS A 1 183 ? -1.288 -9.364 4.597 1.00 92.25 183 LYS A CA 1
ATOM 1475 C C . LYS A 1 183 ? -0.131 -8.372 4.522 1.00 92.25 183 LYS A C 1
ATOM 1477 O O . LYS A 1 183 ? 0.771 -8.555 3.710 1.00 92.25 183 LYS A O 1
ATOM 1482 N N . GLU A 1 184 ? -0.136 -7.323 5.342 1.00 93.50 184 GLU A N 1
ATOM 1483 C CA . GLU A 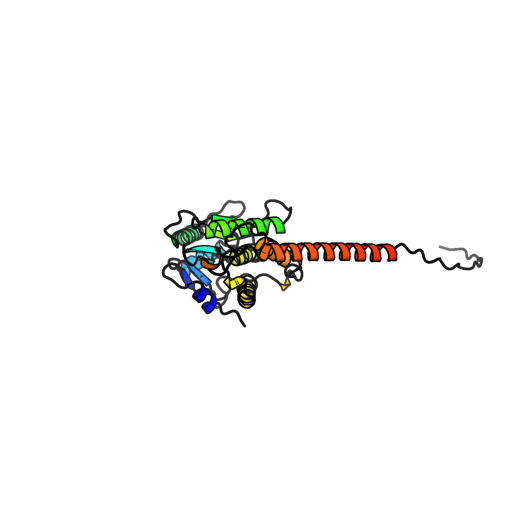1 184 ? 0.739 -6.155 5.165 1.00 93.50 184 GLU A CA 1
ATOM 1484 C C . GLU A 1 184 ? 2.204 -6.408 5.531 1.00 93.50 184 GLU A C 1
ATOM 1486 O O . GLU A 1 184 ? 3.080 -5.678 5.053 1.00 93.50 184 GLU A O 1
ATOM 1491 N N . TRP A 1 185 ? 2.479 -7.437 6.332 1.00 83.69 185 TRP A N 1
ATOM 1492 C CA . TRP A 1 185 ? 3.824 -7.738 6.806 1.00 83.69 185 TRP A CA 1
ATOM 1493 C C . TRP A 1 185 ? 4.391 -8.985 6.150 1.00 83.69 185 TRP A C 1
ATOM 1495 O O . TRP A 1 185 ? 5.404 -8.902 5.459 1.00 83.69 185 TRP A O 1
ATOM 1505 N N . ILE A 1 186 ? 3.728 -10.130 6.320 1.00 78.88 186 ILE A N 1
ATOM 1506 C CA . ILE A 1 186 ? 4.251 -11.416 5.840 1.00 78.88 186 ILE A CA 1
ATOM 1507 C C . ILE A 1 186 ? 4.160 -11.490 4.314 1.00 78.88 186 ILE A C 1
ATOM 1509 O O . ILE A 1 186 ? 5.182 -11.619 3.643 1.00 78.88 186 ILE A O 1
ATOM 1513 N N . SER A 1 187 ? 2.957 -11.350 3.745 1.00 82.81 187 SER A N 1
ATOM 1514 C CA . SER A 1 187 ? 2.752 -11.531 2.301 1.00 82.81 187 SER A CA 1
ATOM 1515 C C . SER A 1 187 ? 3.450 -10.460 1.461 1.00 82.81 187 SER A C 1
ATOM 1517 O O . SER A 1 187 ? 3.911 -10.737 0.358 1.00 82.81 187 SER A O 1
ATOM 1519 N N . PHE A 1 188 ? 3.597 -9.253 2.013 1.00 91.94 188 PHE A N 1
ATOM 1520 C CA . PHE A 1 188 ? 4.340 -8.159 1.393 1.00 91.94 188 PHE A CA 1
ATOM 1521 C C . PHE A 1 188 ? 5.846 -8.169 1.706 1.00 91.94 188 PHE A C 1
ATOM 1523 O O . PHE A 1 188 ? 6.543 -7.215 1.351 1.00 91.94 188 PHE A O 1
ATOM 1530 N N . GLY A 1 189 ? 6.375 -9.233 2.313 1.00 83.12 189 GLY A N 1
ATOM 1531 C CA . GLY A 1 189 ? 7.810 -9.515 2.336 1.00 83.12 189 GLY A CA 1
ATOM 1532 C C . GLY A 1 189 ? 8.619 -8.710 3.352 1.00 83.12 189 GLY A C 1
ATOM 1533 O O . GLY A 1 189 ? 9.781 -8.394 3.086 1.00 83.12 189 GLY A O 1
ATOM 1534 N N . HIS A 1 190 ? 8.038 -8.357 4.503 1.00 80.06 190 HIS A N 1
ATOM 1535 C CA . HIS A 1 190 ? 8.830 -7.876 5.633 1.00 80.06 190 HIS A CA 1
ATOM 1536 C C . HIS A 1 190 ? 9.856 -8.943 6.045 1.00 80.06 190 HIS A C 1
ATOM 1538 O O . HIS A 1 190 ? 9.538 -10.127 6.170 1.00 80.06 190 HIS A O 1
ATOM 1544 N N . LYS A 1 191 ? 11.109 -8.533 6.256 1.00 72.88 191 LYS A N 1
ATOM 1545 C CA . LYS A 1 191 ? 12.224 -9.449 6.527 1.00 72.88 191 LYS A CA 1
ATOM 1546 C C . LYS A 1 191 ? 12.349 -9.787 8.013 1.00 72.88 191 LYS A C 1
ATOM 1548 O O . LYS A 1 191 ? 13.348 -9.442 8.636 1.00 72.88 191 LYS A O 1
ATOM 1553 N N . PHE A 1 192 ? 11.373 -10.512 8.556 1.00 62.19 192 PHE A N 1
ATOM 1554 C CA . PHE A 1 192 ? 11.352 -10.925 9.968 1.00 62.19 192 PHE A CA 1
ATOM 1555 C C . PHE A 1 192 ? 12.667 -11.576 10.434 1.00 62.19 192 PHE A C 1
ATOM 1557 O O . PHE A 1 192 ? 13.203 -11.214 11.474 1.00 62.19 192 PHE A O 1
ATOM 1564 N N . ALA A 1 193 ? 13.249 -12.469 9.625 1.00 50.62 193 ALA A N 1
ATOM 1565 C CA . ALA A 1 193 ? 14.502 -13.150 9.964 1.00 50.62 193 ALA A CA 1
ATOM 1566 C C . ALA A 1 193 ? 15.729 -12.217 10.017 1.00 50.62 193 ALA A C 1
ATOM 1568 O O . ALA A 1 193 ? 16.686 -12.500 10.730 1.00 50.62 193 ALA A O 1
ATOM 1569 N N . SER A 1 194 ? 15.723 -11.110 9.265 1.00 45.72 194 SER A N 1
ATOM 1570 C CA . SER A 1 194 ? 16.814 -10.123 9.279 1.00 45.72 194 SER A CA 1
ATOM 1571 C C . SER A 1 194 ? 16.717 -9.155 10.455 1.00 45.72 194 SER A C 1
ATOM 1573 O O . SER A 1 194 ? 17.686 -8.464 10.755 1.00 45.72 194 SER A O 1
ATOM 1575 N N . PHE A 1 195 ? 15.559 -9.105 11.112 1.00 48.56 195 PHE A N 1
ATOM 1576 C CA . PHE A 1 195 ? 15.308 -8.234 12.245 1.00 48.56 195 PHE A CA 1
ATOM 1577 C C . PHE A 1 195 ? 14.559 -8.989 13.350 1.00 48.56 195 PHE A C 1
ATOM 1579 O O . PHE A 1 195 ? 13.402 -8.669 13.637 1.00 48.56 195 PHE A O 1
ATOM 1586 N N . PRO A 1 196 ? 15.214 -9.970 13.998 1.00 42.47 196 PRO A N 1
ATOM 1587 C CA . PRO A 1 196 ? 14.580 -10.809 15.017 1.00 42.47 196 PRO A CA 1
ATOM 1588 C C . PRO A 1 196 ? 14.015 -10.000 16.198 1.00 42.47 196 PRO A C 1
ATOM 1590 O O . PRO A 1 196 ? 13.145 -10.493 16.902 1.00 42.47 196 PRO A O 1
ATOM 1593 N N . THR A 1 197 ? 14.464 -8.750 16.378 1.00 40.91 197 THR A N 1
ATOM 1594 C CA . THR A 1 197 ? 13.988 -7.797 17.393 1.00 40.91 197 THR A CA 1
ATOM 1595 C C . THR A 1 197 ? 13.247 -6.574 16.828 1.00 40.91 197 THR A C 1
ATOM 1597 O O . THR A 1 197 ? 12.745 -5.771 17.609 1.00 40.91 197 THR A O 1
ATOM 1600 N N . ALA A 1 198 ? 13.144 -6.387 15.499 1.00 42.28 198 ALA A N 1
ATOM 1601 C CA . ALA A 1 198 ? 12.305 -5.302 14.947 1.00 42.28 198 ALA A CA 1
ATOM 1602 C C . ALA A 1 198 ? 10.826 -5.691 14.862 1.00 42.28 198 ALA A C 1
ATOM 1604 O O . ALA A 1 198 ? 9.976 -4.811 14.743 1.00 42.28 198 ALA A O 1
ATOM 1605 N N . PHE A 1 199 ? 10.539 -6.994 14.947 1.00 44.38 199 PHE A N 1
ATOM 1606 C CA . PHE A 1 199 ? 9.202 -7.551 15.137 1.00 44.38 199 PHE A CA 1
ATOM 1607 C C . PHE A 1 199 ? 9.092 -8.333 16.438 1.00 44.38 199 PHE A C 1
ATOM 1609 O O . PHE A 1 199 ? 8.633 -9.468 16.489 1.00 44.38 199 PHE A O 1
ATOM 1616 N N . GLU A 1 200 ? 9.491 -7.684 17.520 1.00 37.06 200 GLU A N 1
ATOM 1617 C CA . GLU A 1 200 ? 8.887 -7.961 18.807 1.00 37.06 200 GLU A CA 1
ATOM 1618 C C . GLU A 1 200 ? 7.723 -6.976 18.908 1.00 37.06 200 GLU A C 1
ATOM 1620 O O . GLU A 1 200 ? 7.929 -5.765 18.778 1.00 37.06 200 GLU A O 1
ATOM 1625 N N . PHE A 1 201 ? 6.490 -7.452 19.089 1.00 46.34 201 PHE A N 1
ATOM 1626 C CA . PHE A 1 201 ? 5.459 -6.596 19.667 1.00 46.34 201 PHE A CA 1
ATOM 1627 C C . PHE A 1 201 ? 5.959 -6.215 21.059 1.00 46.34 201 PHE A C 1
ATOM 1629 O O . PHE A 1 201 ? 5.593 -6.842 22.046 1.00 46.34 201 PHE A O 1
ATOM 1636 N N . ASN A 1 202 ? 6.863 -5.243 21.161 1.00 43.38 202 ASN A N 1
ATOM 1637 C CA . ASN A 1 202 ? 7.190 -4.727 22.465 1.00 43.38 202 ASN A CA 1
ATOM 1638 C C . ASN A 1 202 ? 5.924 -4.045 22.973 1.00 43.38 202 ASN A C 1
ATOM 1640 O O . ASN A 1 202 ? 5.143 -3.470 22.203 1.00 43.38 202 ASN A O 1
ATOM 1644 N N . GLU A 1 203 ? 5.711 -4.149 24.279 1.00 47.78 203 GLU A N 1
ATOM 1645 C CA . GLU A 1 203 ? 4.586 -3.536 24.975 1.00 47.78 203 GLU A CA 1
ATOM 1646 C C . GLU A 1 203 ? 4.375 -2.097 24.496 1.00 47.78 203 GLU A C 1
ATOM 1648 O O . GLU A 1 203 ? 3.256 -1.682 24.256 1.00 47.78 203 GLU A O 1
ATOM 1653 N N . ARG A 1 204 ? 5.453 -1.372 24.187 1.00 46.06 204 ARG A N 1
ATOM 1654 C CA . ARG A 1 204 ? 5.417 -0.000 23.683 1.00 46.06 204 ARG A CA 1
ATOM 1655 C C . ARG A 1 204 ? 4.697 0.177 22.342 1.00 46.06 204 ARG A C 1
ATOM 1657 O O . ARG A 1 204 ? 4.023 1.189 22.190 1.00 46.06 204 ARG A O 1
ATOM 1664 N N . PHE A 1 205 ? 4.810 -0.736 21.373 1.00 49.69 205 PHE A N 1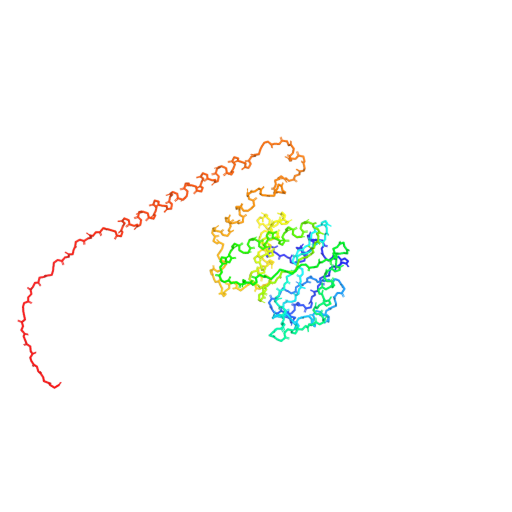
ATOM 1665 C CA . PHE A 1 205 ? 4.089 -0.643 20.091 1.00 49.69 205 PHE A CA 1
ATOM 1666 C C . PHE A 1 205 ? 2.594 -0.922 20.270 1.00 49.69 205 PHE A C 1
ATOM 1668 O O . PHE A 1 205 ? 1.766 -0.149 19.787 1.00 49.69 205 PHE A O 1
ATOM 1675 N N . LEU A 1 206 ? 2.252 -1.966 21.031 1.00 54.66 206 LEU A N 1
ATOM 1676 C CA . LEU A 1 206 ? 0.863 -2.285 21.369 1.00 54.66 206 LEU A CA 1
ATOM 1677 C C . LEU A 1 206 ? 0.237 -1.189 22.241 1.00 54.66 206 LEU A C 1
ATOM 1679 O O . LEU A 1 206 ? -0.862 -0.742 21.942 1.00 54.66 206 LEU A O 1
ATOM 1683 N N . MET A 1 207 ? 0.962 -0.668 23.230 1.00 48.91 207 MET A N 1
ATOM 1684 C CA . MET A 1 207 ? 0.551 0.468 24.060 1.00 48.91 207 MET A CA 1
ATOM 1685 C C . MET A 1 207 ? 0.453 1.757 23.253 1.00 48.91 207 MET A C 1
ATOM 1687 O O . MET A 1 207 ? -0.452 2.531 23.490 1.00 48.91 207 MET A O 1
ATOM 1691 N N . THR A 1 208 ? 1.295 1.984 22.240 1.00 48.78 208 THR A N 1
ATOM 1692 C CA . THR A 1 208 ? 1.153 3.153 21.352 1.00 48.78 208 THR A CA 1
ATOM 1693 C C . THR A 1 208 ? -0.115 3.056 20.499 1.00 48.78 208 THR A C 1
ATOM 1695 O O . THR A 1 208 ? -0.806 4.061 20.309 1.00 48.78 208 THR A O 1
ATOM 1698 N N . ILE A 1 209 ? -0.429 1.853 19.999 1.00 51.00 209 ILE A N 1
ATOM 1699 C CA . ILE A 1 209 ? -1.684 1.558 19.298 1.00 51.00 209 ILE A CA 1
ATOM 1700 C C . ILE A 1 209 ? -2.872 1.761 20.248 1.00 51.00 209 ILE A C 1
ATOM 1702 O O . ILE A 1 209 ? -3.807 2.469 19.885 1.00 51.00 209 ILE A O 1
ATOM 1706 N N . LEU A 1 210 ? -2.820 1.218 21.468 1.00 50.19 210 LEU A N 1
ATOM 1707 C CA . LEU A 1 210 ? -3.873 1.368 22.476 1.00 50.19 210 LEU A CA 1
ATOM 1708 C C . LEU A 1 210 ? -4.034 2.830 22.916 1.00 50.19 210 LEU A C 1
ATOM 1710 O O . LEU A 1 210 ? -5.148 3.336 22.884 1.00 50.19 210 LEU A O 1
ATOM 1714 N N . ASP A 1 211 ? -2.954 3.549 23.217 1.00 48.22 211 ASP A N 1
ATOM 1715 C CA . ASP A 1 211 ? -2.972 4.966 23.597 1.00 48.22 211 ASP A CA 1
ATOM 1716 C C . ASP A 1 211 ? -3.645 5.817 22.523 1.00 48.22 211 ASP A C 1
ATOM 1718 O O . ASP A 1 211 ? -4.439 6.695 22.840 1.00 48.22 211 ASP A O 1
ATOM 1722 N N . HIS A 1 212 ? -3.388 5.560 21.238 1.00 47.06 212 HIS A N 1
ATOM 1723 C CA . HIS A 1 212 ? -4.003 6.346 20.166 1.00 47.06 212 HIS A CA 1
ATOM 1724 C C . HIS A 1 212 ? -5.442 5.919 19.870 1.00 47.06 212 HIS A C 1
ATOM 1726 O O . HIS A 1 212 ? -6.268 6.793 19.601 1.00 47.06 212 HIS A O 1
ATOM 1732 N N . LEU A 1 213 ? -5.764 4.626 19.992 1.00 46.22 213 LEU A N 1
ATOM 1733 C CA . LEU A 1 213 ? -7.137 4.114 19.920 1.00 46.22 213 LEU A CA 1
ATOM 1734 C C . LEU A 1 213 ? -8.014 4.647 21.068 1.00 46.22 213 LEU A C 1
ATOM 1736 O O . LEU A 1 213 ? -9.181 4.955 20.836 1.00 46.22 213 LEU A O 1
ATOM 1740 N N . TYR A 1 214 ? -7.456 4.808 22.274 1.00 44.09 214 TYR A N 1
ATOM 1741 C CA . TYR A 1 214 ? -8.166 5.273 23.472 1.00 44.09 214 TYR A CA 1
ATOM 1742 C C . TYR A 1 214 ? -8.014 6.775 23.761 1.00 44.09 214 TYR A C 1
ATOM 1744 O O . TYR A 1 214 ? -8.794 7.311 24.544 1.00 44.09 214 TYR A O 1
ATOM 1752 N N . SER A 1 215 ? -7.099 7.498 23.096 1.00 45.50 215 SER A N 1
ATOM 1753 C CA . SER A 1 215 ? -6.907 8.953 23.286 1.00 45.50 215 SER A CA 1
ATOM 1754 C C . SER A 1 215 ? -8.121 9.815 22.921 1.00 45.50 215 SER A C 1
ATOM 1756 O O . SER A 1 215 ? -8.102 11.018 23.173 1.00 45.50 215 SER A O 1
ATOM 1758 N N . CYS A 1 216 ? -9.155 9.238 22.291 1.00 41.50 216 CYS A N 1
ATOM 1759 C CA . CYS A 1 216 ? -10.406 9.908 21.916 1.00 41.50 216 CYS A CA 1
ATOM 1760 C C . CYS A 1 216 ? -10.221 11.229 21.139 1.00 41.50 216 CYS A C 1
ATOM 1762 O O . CYS A 1 216 ? -11.135 12.048 21.068 1.00 41.50 216 CYS A O 1
ATOM 1764 N N . ARG A 1 217 ? -9.057 11.442 20.507 1.00 39.66 217 ARG A N 1
ATOM 1765 C CA . ARG A 1 217 ? -8.724 12.690 19.795 1.00 39.66 217 ARG A CA 1
ATOM 1766 C C . ARG A 1 217 ? -9.562 12.906 18.530 1.00 39.66 217 ARG A C 1
ATOM 1768 O O . ARG A 1 217 ? -9.604 14.008 17.993 1.00 39.66 217 ARG A O 1
ATOM 1775 N N . PHE A 1 218 ? -10.253 11.857 18.092 1.00 42.16 218 PHE A N 1
ATOM 1776 C CA . PHE A 1 218 ? -11.265 11.878 17.051 1.00 42.16 218 PHE A CA 1
ATOM 1777 C C . PHE A 1 218 ? -12.486 11.127 17.598 1.00 42.16 218 PHE A C 1
ATOM 1779 O O . PHE A 1 218 ? -12.399 9.930 17.873 1.00 42.16 218 PHE A O 1
ATOM 1786 N N . GLY A 1 219 ? -13.625 11.809 17.766 1.00 36.47 219 GLY A N 1
ATOM 1787 C CA . GLY A 1 219 ? -14.887 11.234 18.274 1.00 36.47 219 GLY A CA 1
ATOM 1788 C C . GLY A 1 219 ? -15.508 10.140 17.388 1.00 36.47 219 GLY A C 1
ATOM 1789 O O . GLY A 1 219 ? -16.623 9.690 17.629 1.00 36.47 219 GLY A O 1
ATOM 1790 N N . THR A 1 220 ? -14.789 9.700 16.358 1.00 40.62 220 THR A N 1
ATOM 1791 C CA . THR A 1 220 ? -15.173 8.681 15.378 1.00 40.62 220 THR A CA 1
ATOM 1792 C C . THR A 1 220 ? -15.025 7.246 15.900 1.00 40.62 220 THR A C 1
ATOM 1794 O O . THR A 1 220 ? -15.501 6.316 15.256 1.00 40.62 220 THR A O 1
ATOM 1797 N N . PHE A 1 221 ? -14.379 7.045 17.055 1.00 35.69 221 PHE A N 1
ATOM 1798 C CA . PHE A 1 221 ? -14.041 5.715 17.590 1.00 35.69 221 PHE A CA 1
ATOM 1799 C C . PHE A 1 221 ? -14.897 5.242 18.767 1.00 35.69 221 PHE A C 1
ATOM 1801 O O . PHE A 1 221 ? -14.601 4.197 19.345 1.00 35.69 221 PHE A O 1
ATOM 1808 N N . LEU A 1 222 ? -15.971 5.957 19.102 1.00 36.34 222 LEU A N 1
ATOM 1809 C CA . LEU A 1 222 ? -16.910 5.524 20.131 1.00 36.34 222 LEU A CA 1
ATOM 1810 C C . LEU A 1 222 ? -18.228 5.046 19.500 1.00 36.34 222 LEU A C 1
ATOM 1812 O O . LEU A 1 222 ? -18.868 5.767 18.730 1.00 36.34 222 LEU A O 1
ATOM 1816 N N . TYR A 1 223 ? -18.622 3.834 19.910 1.00 35.88 223 TYR A N 1
ATOM 1817 C CA . TYR A 1 223 ? -19.900 3.152 19.673 1.00 35.88 223 TYR A CA 1
ATOM 1818 C C . TYR A 1 223 ? -20.130 2.525 18.285 1.00 35.88 223 TYR A C 1
ATOM 1820 O O . TYR A 1 223 ? -19.639 2.982 17.257 1.00 35.88 223 TYR A O 1
ATOM 1828 N N . ASN A 1 224 ? -20.925 1.449 18.278 1.00 34.88 224 ASN A N 1
ATOM 1829 C CA . ASN A 1 224 ? -21.196 0.610 17.103 1.00 34.88 224 ASN A CA 1
ATOM 1830 C C . ASN A 1 224 ? -22.390 1.094 16.251 1.00 34.88 224 ASN A C 1
ATOM 1832 O O . ASN A 1 224 ? -22.650 0.520 15.197 1.00 34.88 224 ASN A O 1
ATOM 1836 N N . CYS A 1 225 ? -23.136 2.116 16.691 1.00 31.91 225 CYS A N 1
ATOM 1837 C CA . CYS A 1 225 ? -24.241 2.715 15.935 1.00 31.91 225 CYS A CA 1
ATOM 1838 C C . CYS A 1 225 ? -24.588 4.132 16.432 1.00 31.91 225 CYS A C 1
ATOM 1840 O O . CYS A 1 225 ? -24.257 4.518 17.553 1.00 31.91 225 CYS A O 1
ATOM 1842 N N . GLU A 1 226 ? -25.278 4.908 15.592 1.00 32.91 226 GLU A N 1
ATOM 1843 C CA . GLU A 1 226 ? -25.625 6.315 15.844 1.00 32.91 226 GLU A CA 1
ATOM 1844 C C . GLU A 1 226 ? -26.530 6.509 17.072 1.00 32.91 226 GLU A C 1
ATOM 1846 O O . GLU A 1 226 ? -26.259 7.371 17.900 1.00 32.91 226 GLU A O 1
ATOM 1851 N N . SER A 1 227 ? -27.504 5.619 17.294 1.00 35.09 227 SER A N 1
ATOM 1852 C CA . SER A 1 227 ? -28.385 5.665 18.475 1.00 35.09 227 SER A CA 1
ATOM 1853 C C . SER A 1 227 ? -27.654 5.467 19.812 1.00 35.09 227 SER A C 1
ATOM 1855 O O . SER A 1 227 ? -28.192 5.847 20.853 1.00 35.09 227 SER A O 1
ATOM 1857 N N . ALA A 1 228 ? -26.474 4.841 19.813 1.00 40.81 228 ALA A N 1
ATOM 1858 C CA . ALA A 1 228 ? -25.674 4.643 21.020 1.00 40.81 228 ALA A CA 1
ATOM 1859 C C . ALA A 1 228 ? -24.828 5.881 21.372 1.00 40.81 228 ALA A C 1
ATOM 1861 O O . ALA A 1 228 ? -24.461 6.045 22.533 1.00 40.81 228 ALA A O 1
ATOM 1862 N N . ARG A 1 229 ? -24.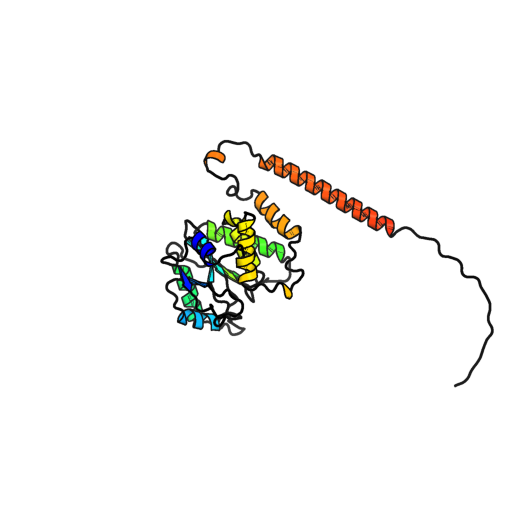582 6.782 20.405 1.00 47.25 229 ARG A N 1
ATOM 1863 C CA . ARG A 1 229 ? -23.845 8.041 20.615 1.00 47.25 229 ARG A CA 1
ATOM 1864 C C . ARG A 1 229 ? -24.625 9.078 21.428 1.00 47.25 229 ARG A C 1
ATOM 1866 O O . ARG A 1 229 ? -24.006 9.890 22.101 1.00 47.25 229 ARG A O 1
ATOM 1873 N N . GLU A 1 230 ? -25.956 9.049 21.392 1.00 42.94 230 GLU A N 1
ATOM 1874 C CA . GLU A 1 230 ? -26.802 10.095 21.996 1.00 42.94 230 GLU A CA 1
ATOM 1875 C C . GLU A 1 230 ? -27.269 9.794 23.432 1.00 42.94 230 GLU A C 1
ATOM 1877 O O . GLU A 1 230 ? -27.809 10.676 24.095 1.00 42.94 230 GLU A O 1
ATOM 1882 N N . ARG A 1 231 ? -27.111 8.555 23.925 1.00 41.56 231 ARG A N 1
ATOM 1883 C CA . ARG A 1 231 ? -27.877 8.065 25.092 1.00 41.56 231 ARG A CA 1
ATOM 1884 C C . ARG A 1 231 ? -27.077 7.715 26.347 1.00 41.56 231 ARG A C 1
ATOM 1886 O O . ARG A 1 231 ? -27.715 7.453 27.363 1.00 41.56 231 ARG A O 1
ATOM 1893 N N . GLN A 1 232 ? -25.741 7.662 26.320 1.00 42.12 232 GLN A N 1
ATOM 1894 C CA . GLN A 1 232 ? -24.969 7.181 27.478 1.00 42.12 232 GLN A CA 1
ATOM 1895 C C . GLN A 1 232 ? -23.862 8.144 27.939 1.00 42.12 232 GLN A C 1
ATOM 1897 O O . GLN A 1 232 ? -23.073 8.600 27.109 1.00 42.12 232 GLN A O 1
ATOM 1902 N N . PRO A 1 233 ? -23.757 8.426 29.255 1.00 47.59 233 PRO A N 1
ATOM 1903 C CA . PRO A 1 233 ? -22.572 9.055 29.829 1.00 47.59 233 PRO A CA 1
ATOM 1904 C C . PRO A 1 233 ? -21.363 8.117 29.690 1.00 47.59 233 PRO A C 1
ATOM 1906 O O . PRO A 1 233 ? -21.496 6.904 29.836 1.00 47.59 233 PRO A O 1
ATOM 1909 N N . ASN A 1 234 ? -20.207 8.699 29.362 1.00 48.94 234 ASN A N 1
ATOM 1910 C CA . ASN A 1 234 ? -19.027 8.039 28.801 1.00 48.94 234 ASN A CA 1
ATOM 1911 C C . ASN A 1 234 ? -18.421 6.944 29.717 1.00 48.94 234 ASN A C 1
ATOM 1913 O O . ASN A 1 234 ? -17.632 7.262 30.608 1.00 48.94 234 ASN A O 1
ATOM 1917 N N . PRO A 1 235 ? -18.676 5.643 29.468 1.00 43.56 235 PRO A N 1
ATOM 1918 C CA . PRO A 1 235 ? -18.103 4.556 30.267 1.00 43.56 235 PRO A CA 1
ATOM 1919 C C . PRO A 1 235 ? -16.594 4.366 30.017 1.00 43.56 235 PRO A C 1
ATOM 1921 O O . PRO A 1 235 ? -15.906 3.696 30.787 1.00 43.56 235 PRO A O 1
ATOM 1924 N N . VAL A 1 236 ? -16.058 4.970 28.950 1.00 44.53 236 VAL A N 1
ATOM 1925 C CA . VAL A 1 236 ? -14.626 4.952 28.619 1.00 44.53 236 VAL A CA 1
ATOM 1926 C C . VAL A 1 236 ? -13.846 5.933 29.487 1.00 44.53 236 VAL A C 1
ATOM 1928 O O . VAL A 1 236 ? -12.679 5.684 29.747 1.00 44.53 236 VAL A O 1
ATOM 1931 N N . GLU A 1 237 ? -14.473 6.985 30.016 1.00 45.06 237 GLU A N 1
ATOM 1932 C CA . GLU A 1 237 ? -13.822 7.893 30.969 1.00 45.06 237 GLU A CA 1
ATOM 1933 C C . GLU A 1 237 ? -13.475 7.158 32.270 1.00 45.06 237 GLU A C 1
ATOM 1935 O O . GLU A 1 237 ? -12.362 7.268 32.774 1.00 45.06 237 GLU A O 1
ATOM 1940 N N . GLN A 1 238 ? -14.371 6.289 32.740 1.00 43.00 238 GLN A N 1
ATOM 1941 C CA . GLN A 1 238 ? -14.126 5.442 33.906 1.00 43.00 238 GLN A CA 1
ATOM 1942 C C . GLN A 1 238 ? -13.035 4.393 33.634 1.00 43.00 238 GLN A C 1
ATOM 1944 O O . GLN A 1 238 ? -12.111 4.241 34.430 1.00 43.00 238 GLN A O 1
ATOM 1949 N N . ARG A 1 239 ? -13.073 3.738 32.464 1.00 47.19 239 ARG A N 1
ATOM 1950 C CA . ARG A 1 239 ? -12.056 2.754 32.046 1.00 47.19 239 ARG A CA 1
ATOM 1951 C C . ARG A 1 239 ? -10.680 3.391 31.798 1.00 47.19 239 ARG A C 1
ATOM 1953 O O . ARG A 1 239 ? -9.656 2.772 32.067 1.00 47.19 239 ARG A O 1
ATOM 1960 N N . TYR A 1 240 ? -10.649 4.622 31.290 1.00 49.69 240 TYR A N 1
ATOM 1961 C CA . TYR A 1 240 ? -9.439 5.422 31.099 1.00 49.69 240 TYR A CA 1
ATOM 1962 C C . TYR A 1 240 ? -8.819 5.798 32.446 1.00 49.69 240 TYR A C 1
ATOM 1964 O O . TYR A 1 240 ? -7.614 5.641 32.620 1.00 49.69 240 TYR A O 1
ATOM 1972 N N . MET A 1 241 ? -9.636 6.194 33.425 1.00 47.66 241 MET A N 1
ATOM 1973 C CA . MET A 1 241 ? -9.168 6.440 34.791 1.00 47.66 241 MET A CA 1
ATOM 1974 C C . MET A 1 241 ? -8.636 5.163 35.463 1.00 47.66 241 MET A C 1
ATOM 1976 O O . MET A 1 241 ? -7.601 5.216 36.123 1.00 47.66 241 MET A O 1
ATOM 1980 N N . GLU A 1 242 ? -9.269 4.006 35.241 1.00 48.12 242 GLU A N 1
ATOM 1981 C CA . GLU A 1 242 ? -8.771 2.703 35.716 1.00 48.12 242 GLU A CA 1
ATOM 1982 C C . GLU A 1 242 ? -7.426 2.324 35.073 1.00 48.12 242 GLU A C 1
ATOM 1984 O O . GLU A 1 242 ? -6.509 1.884 35.764 1.00 48.12 242 GLU A O 1
ATOM 1989 N N . LEU A 1 243 ? -7.273 2.530 33.761 1.00 48.94 243 LEU A N 1
ATOM 1990 C CA . LEU A 1 243 ? -6.027 2.251 33.038 1.00 48.94 243 LEU A CA 1
ATOM 1991 C C . LEU A 1 243 ? -4.891 3.201 33.432 1.00 48.94 243 LEU A C 1
ATOM 1993 O O . LEU A 1 243 ? -3.747 2.763 33.543 1.00 48.94 243 LEU A O 1
ATOM 1997 N N . LEU A 1 244 ? -5.190 4.481 33.672 1.00 52.72 244 LEU A N 1
ATOM 1998 C CA . LEU A 1 244 ? -4.221 5.436 34.210 1.00 52.72 244 LEU A CA 1
ATOM 1999 C C . LEU A 1 244 ? -3.766 5.036 35.617 1.00 52.72 244 LEU A C 1
ATOM 2001 O O . LEU A 1 244 ? -2.569 5.068 35.894 1.00 52.72 244 LEU A O 1
ATOM 2005 N N . ALA A 1 245 ? -4.691 4.592 36.470 1.00 57.72 245 ALA A N 1
ATOM 2006 C CA . ALA A 1 245 ? -4.355 4.099 37.801 1.00 57.72 245 ALA A CA 1
ATOM 2007 C C . ALA A 1 245 ? -3.464 2.843 37.740 1.00 57.72 245 ALA A C 1
ATOM 2009 O O . ALA A 1 245 ? -2.456 2.769 38.439 1.00 57.72 245 ALA A O 1
ATOM 2010 N N . LEU A 1 246 ? -3.778 1.897 36.849 1.00 50.09 246 LEU A N 1
ATOM 2011 C CA . LEU A 1 246 ? -2.952 0.711 36.600 1.00 50.09 246 LEU A CA 1
ATOM 2012 C C . LEU A 1 246 ? -1.564 1.074 36.054 1.00 50.09 246 LEU A C 1
ATOM 2014 O O . LEU A 1 246 ? -0.568 0.512 36.501 1.00 50.09 246 LEU A O 1
ATOM 2018 N N . ARG A 1 247 ? -1.467 2.036 35.126 1.00 64.25 247 ARG A N 1
ATOM 2019 C CA . ARG A 1 247 ? -0.181 2.555 34.629 1.00 64.25 247 ARG A CA 1
ATOM 2020 C C . ARG A 1 247 ? 0.676 3.083 35.777 1.00 64.25 247 ARG A C 1
ATOM 2022 O O . ARG A 1 247 ? 1.858 2.759 35.850 1.00 64.25 247 ARG A O 1
ATOM 2029 N N . ASP A 1 248 ? 0.090 3.892 36.652 1.00 60.25 248 ASP A N 1
ATOM 2030 C CA . ASP A 1 248 ? 0.802 4.492 37.781 1.00 60.25 248 ASP A CA 1
ATOM 2031 C C . ASP A 1 248 ? 1.257 3.434 38.791 1.00 60.25 248 ASP A C 1
ATOM 2033 O O . ASP A 1 248 ? 2.380 3.500 39.293 1.00 60.25 248 ASP A O 1
ATOM 2037 N N . GLU A 1 249 ? 0.442 2.401 39.014 1.00 59.66 249 GLU A N 1
ATOM 2038 C CA . GLU A 1 249 ? 0.809 1.248 39.837 1.00 59.66 249 GLU A CA 1
ATOM 2039 C C . GLU A 1 249 ? 1.986 0.458 39.238 1.00 59.66 249 GLU A C 1
ATOM 2041 O O . GLU A 1 249 ? 2.934 0.115 39.948 1.00 59.66 249 GLU A O 1
ATOM 2046 N N . TYR A 1 250 ? 1.977 0.220 37.924 1.00 51.59 250 TYR A N 1
ATOM 2047 C CA . TYR A 1 250 ? 3.069 -0.467 37.228 1.00 51.59 250 TYR A CA 1
ATOM 2048 C C . TYR A 1 250 ? 4.367 0.344 37.220 1.00 51.59 250 TYR A C 1
ATOM 2050 O O . TYR A 1 250 ? 5.435 -0.230 37.438 1.00 51.59 250 TYR A O 1
ATOM 2058 N N . ILE A 1 251 ? 4.293 1.664 37.012 1.00 62.41 251 ILE A N 1
ATOM 2059 C CA . ILE A 1 251 ? 5.459 2.560 37.077 1.00 62.41 251 ILE A CA 1
ATOM 2060 C C . ILE A 1 251 ? 6.071 2.515 38.474 1.00 62.41 251 ILE A C 1
ATOM 2062 O O . ILE A 1 251 ? 7.270 2.276 38.606 1.00 62.41 251 ILE A O 1
ATOM 2066 N N . LYS A 1 252 ? 5.243 2.640 39.515 1.00 71.19 252 LYS A N 1
ATOM 2067 C CA . LYS A 1 252 ? 5.698 2.552 40.903 1.00 71.19 252 LYS A CA 1
ATOM 2068 C C . LYS A 1 252 ? 6.380 1.212 41.190 1.00 71.19 252 LYS A C 1
ATOM 2070 O O . LYS A 1 252 ? 7.443 1.167 41.803 1.00 71.19 252 LYS A O 1
ATOM 2075 N N . ARG A 1 253 ? 5.817 0.109 40.692 1.00 59.78 253 ARG A N 1
ATOM 2076 C CA . ARG A 1 253 ? 6.388 -1.231 40.879 1.00 59.78 253 ARG A CA 1
ATOM 2077 C C . ARG A 1 253 ? 7.702 -1.430 40.122 1.00 59.78 253 ARG A C 1
ATOM 2079 O O . ARG A 1 253 ? 8.595 -2.119 40.610 1.00 59.78 253 ARG A O 1
ATOM 2086 N N . LEU A 1 254 ? 7.844 -0.812 38.951 1.00 52.59 254 LEU A N 1
ATOM 2087 C CA . LEU A 1 254 ? 9.094 -0.762 38.190 1.00 52.59 254 LEU A CA 1
ATOM 2088 C C . LEU A 1 254 ? 10.181 0.024 38.933 1.00 52.59 254 LEU A C 1
ATOM 2090 O O . LEU A 1 254 ? 11.318 -0.440 38.993 1.00 52.59 254 LEU A O 1
ATOM 2094 N N . GLU A 1 255 ? 9.835 1.162 39.533 1.00 75.06 255 GLU A N 1
ATOM 2095 C CA . GLU A 1 255 ? 10.753 1.962 40.354 1.00 75.06 255 GLU A CA 1
ATOM 2096 C C . GLU A 1 255 ? 11.204 1.194 41.606 1.00 75.06 255 GLU A C 1
ATOM 2098 O O . GLU A 1 255 ? 12.398 1.138 41.903 1.00 75.06 255 GLU A O 1
ATOM 2103 N N . GLU A 1 256 ? 10.283 0.511 42.293 1.00 74.50 256 GLU A N 1
ATOM 2104 C CA . GLU A 1 256 ? 10.589 -0.348 43.446 1.00 74.50 256 GLU A CA 1
ATOM 2105 C C . GLU A 1 256 ? 11.539 -1.501 43.073 1.00 74.50 256 GLU A C 1
ATOM 2107 O O . GLU A 1 256 ? 12.503 -1.779 43.792 1.00 74.50 256 GLU A O 1
ATOM 2112 N N . LEU A 1 257 ? 11.323 -2.145 41.921 1.00 64.12 257 LEU A N 1
ATOM 2113 C CA . LEU A 1 257 ? 12.193 -3.211 41.411 1.00 64.12 257 LEU A CA 1
ATOM 2114 C C . LEU A 1 257 ? 13.582 -2.691 41.000 1.00 64.12 257 LEU A C 1
ATOM 2116 O O . LEU A 1 257 ? 14.586 -3.379 41.201 1.00 64.12 257 LEU A O 1
ATOM 2120 N N . GLN A 1 258 ? 13.664 -1.476 40.455 1.00 67.19 258 GLN A N 1
ATOM 2121 C CA . GLN A 1 258 ? 14.932 -0.827 40.103 1.00 67.19 258 GLN A CA 1
ATOM 2122 C C . GLN A 1 258 ? 15.726 -0.400 41.345 1.00 67.19 258 GLN A C 1
ATOM 2124 O O . GLN A 1 258 ? 16.948 -0.588 41.382 1.00 67.19 258 GLN A O 1
ATOM 2129 N N . LEU A 1 259 ? 15.051 0.093 42.390 1.00 73.00 259 LEU A N 1
ATOM 2130 C CA . LEU A 1 259 ? 15.677 0.359 43.687 1.00 73.00 259 LEU A CA 1
ATOM 2131 C C . LEU A 1 259 ? 16.166 -0.932 44.353 1.00 73.00 259 LEU A C 1
ATOM 2133 O O . LEU A 1 259 ? 17.294 -0.970 44.843 1.00 73.00 259 LEU A O 1
ATOM 2137 N N . ALA A 1 260 ? 15.370 -2.004 44.325 1.00 67.75 260 ALA A N 1
ATOM 2138 C CA . ALA A 1 260 ? 15.748 -3.295 44.901 1.00 67.75 260 ALA A CA 1
ATOM 2139 C C . ALA A 1 260 ? 16.973 -3.919 44.205 1.00 67.75 260 ALA A C 1
ATOM 2141 O O . ALA A 1 260 ? 17.822 -4.526 44.862 1.00 67.75 260 ALA A O 1
ATOM 2142 N N . ASN A 1 261 ? 17.102 -3.740 42.887 1.00 58.47 261 ASN A N 1
ATOM 2143 C CA . ASN A 1 261 ? 18.290 -4.162 42.141 1.00 58.47 261 ASN A CA 1
ATOM 2144 C C . ASN A 1 261 ? 19.513 -3.282 42.430 1.00 58.47 261 ASN A C 1
ATOM 2146 O O . ASN A 1 261 ? 20.622 -3.803 42.508 1.00 58.47 261 ASN A O 1
ATOM 2150 N N . SER A 1 262 ? 19.323 -1.979 42.641 1.00 61.84 262 SER A N 1
ATOM 2151 C CA . SER A 1 262 ? 20.421 -1.060 42.974 1.00 61.84 262 SER A CA 1
ATOM 2152 C C . SER A 1 262 ? 20.952 -1.285 44.396 1.00 61.84 262 SER A C 1
ATOM 2154 O O . SER A 1 262 ? 22.161 -1.256 44.605 1.00 61.84 262 SER A O 1
ATOM 2156 N N . ALA A 1 263 ? 20.075 -1.606 45.354 1.00 58.97 263 ALA A N 1
ATOM 2157 C CA . ALA A 1 263 ? 20.456 -1.919 46.734 1.00 58.97 263 ALA A CA 1
ATOM 2158 C C . ALA A 1 263 ? 21.248 -3.237 46.863 1.00 58.97 263 ALA A C 1
ATOM 2160 O O . ALA A 1 263 ? 22.106 -3.359 47.733 1.00 58.97 263 ALA A O 1
ATOM 2161 N N . LYS A 1 264 ? 21.015 -4.210 45.969 1.00 57.31 264 LYS A N 1
ATOM 2162 C CA . LYS A 1 264 ? 21.788 -5.467 45.908 1.00 57.31 264 LYS A CA 1
ATOM 2163 C C . LYS A 1 264 ? 23.215 -5.299 45.371 1.00 57.31 264 LYS A C 1
ATOM 2165 O O . LYS A 1 264 ? 24.037 -6.182 45.582 1.00 57.31 264 LYS A O 1
ATOM 2170 N N . LEU A 1 265 ? 23.509 -4.199 44.675 1.00 53.25 265 LEU A N 1
ATOM 2171 C CA . LEU A 1 265 ? 24.836 -3.887 44.123 1.00 53.25 265 LEU A CA 1
ATOM 2172 C C . LEU A 1 265 ? 25.706 -3.048 45.073 1.00 53.25 265 LEU A C 1
ATOM 2174 O O . LEU A 1 265 ? 26.900 -2.904 44.828 1.00 53.25 265 LEU A O 1
ATOM 2178 N N . SER A 1 266 ? 25.127 -2.505 46.147 1.00 50.59 266 SER A N 1
ATOM 2179 C CA . SER A 1 266 ? 25.809 -1.631 47.109 1.00 50.59 266 SER A CA 1
ATOM 2180 C C . SER A 1 266 ? 26.228 -2.317 48.414 1.00 50.59 266 SER A C 1
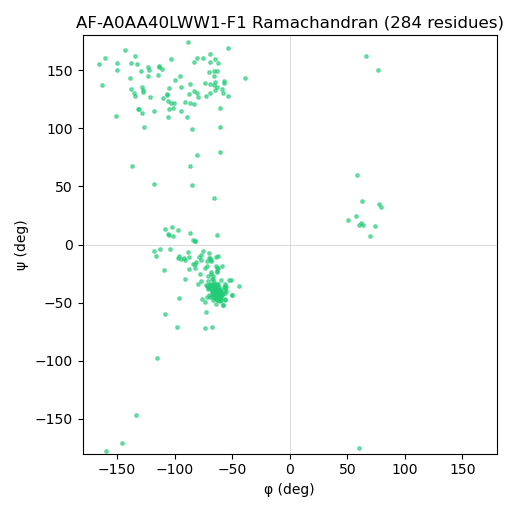ATOM 2182 O O . SER A 1 266 ? 26.673 -1.621 49.320 1.00 50.59 266 SER A O 1
ATOM 2184 N N . ASP A 1 267 ? 26.087 -3.640 48.534 1.00 48.25 267 ASP A N 1
ATOM 2185 C CA . ASP A 1 267 ? 26.438 -4.377 49.755 1.00 48.25 267 ASP A CA 1
ATOM 2186 C C . ASP A 1 267 ? 27.922 -4.817 49.709 1.00 48.25 267 ASP A C 1
ATOM 2188 O O . ASP A 1 267 ? 28.284 -5.661 48.882 1.00 48.25 267 ASP A O 1
ATOM 2192 N N . PRO A 1 268 ? 28.832 -4.247 50.527 1.00 48.25 268 PRO A N 1
ATOM 2193 C CA . PRO A 1 268 ? 30.240 -4.612 50.504 1.00 48.25 268 PRO A CA 1
ATOM 2194 C C . PRO A 1 268 ? 30.463 -5.844 51.388 1.00 48.25 268 PRO A C 1
ATOM 2196 O O . PRO A 1 268 ? 30.589 -5.748 52.607 1.00 48.25 268 PRO A O 1
ATOM 2199 N N . SER A 1 269 ? 30.551 -7.027 50.782 1.00 48.06 269 SER A N 1
ATOM 2200 C CA . SER A 1 269 ? 31.050 -8.220 51.478 1.00 48.06 269 SER A CA 1
ATOM 2201 C C . SER A 1 269 ? 32.540 -8.055 51.849 1.00 48.06 269 SER A C 1
ATOM 2203 O O . SER A 1 269 ? 33.313 -7.576 51.013 1.00 48.06 269 SER A O 1
ATOM 2205 N N . PRO A 1 270 ? 32.982 -8.452 53.062 1.00 46.69 270 PRO A N 1
ATOM 2206 C CA . PRO A 1 270 ? 34.355 -8.250 53.519 1.00 46.69 270 PRO A CA 1
ATOM 2207 C C . PRO A 1 270 ? 35.325 -9.213 52.820 1.00 46.69 270 PRO A C 1
ATOM 2209 O O . PRO A 1 270 ? 35.035 -10.394 52.628 1.00 46.69 270 PRO A O 1
ATOM 2212 N N . SER A 1 271 ? 36.497 -8.701 52.446 1.00 43.88 271 SER A N 1
ATOM 2213 C CA . SER A 1 271 ? 37.588 -9.464 51.836 1.00 43.88 271 SER A CA 1
ATOM 2214 C C . SER A 1 271 ? 38.234 -10.439 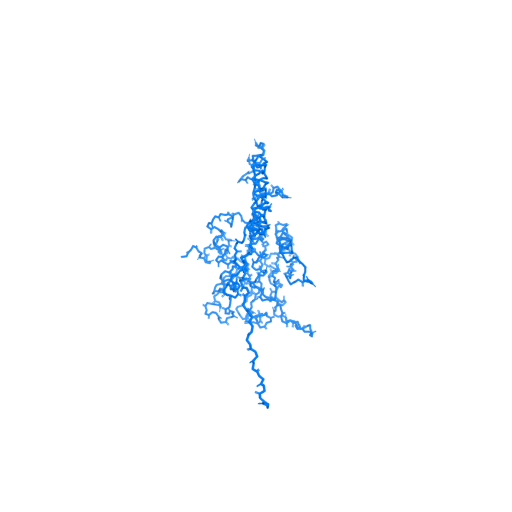52.836 1.00 43.88 271 SER A C 1
ATOM 2216 O O . SER A 1 271 ? 38.497 -10.055 53.979 1.00 43.88 271 SER A O 1
ATOM 2218 N N . PRO A 1 272 ? 38.554 -11.687 52.442 1.00 41.50 272 PRO A N 1
ATOM 2219 C CA . PRO A 1 272 ? 39.327 -12.581 53.291 1.00 41.50 272 PRO A CA 1
ATOM 2220 C C . PRO A 1 272 ? 40.828 -12.265 53.189 1.00 41.50 272 PRO A C 1
ATOM 2222 O O . PRO A 1 272 ? 41.407 -12.147 52.108 1.00 41.50 272 PRO A O 1
ATOM 2225 N N . SER A 1 273 ? 41.454 -12.135 54.355 1.00 39.28 273 SER A N 1
ATOM 2226 C CA . SER A 1 273 ? 42.890 -11.961 54.582 1.00 39.28 273 SER A CA 1
ATOM 2227 C C . SER A 1 273 ? 43.728 -13.110 54.004 1.00 39.28 273 SER A C 1
ATOM 2229 O O . SER A 1 273 ? 43.468 -14.274 54.308 1.00 39.28 273 SER A O 1
ATOM 2231 N N . SER A 1 274 ? 44.779 -12.785 53.244 1.00 37.53 274 SER A N 1
ATOM 2232 C CA . SER A 1 274 ? 45.820 -13.735 52.811 1.00 37.53 274 SER A CA 1
ATOM 2233 C C . SER A 1 274 ? 47.020 -13.699 53.775 1.00 37.53 274 SER A C 1
ATOM 2235 O O . SER A 1 274 ? 47.442 -12.598 54.134 1.00 37.53 274 SER A O 1
ATOM 2237 N N . PRO A 1 275 ? 47.592 -14.843 54.205 1.00 41.44 275 PRO A N 1
ATOM 2238 C CA . PRO A 1 275 ? 48.736 -14.855 55.112 1.00 41.44 275 PRO A CA 1
ATOM 2239 C C . PRO A 1 275 ? 50.082 -14.747 54.377 1.00 41.44 275 PRO A C 1
ATOM 2241 O O . PRO A 1 275 ? 50.314 -15.390 53.355 1.00 41.44 275 PRO A O 1
ATOM 2244 N N . SER A 1 276 ? 50.976 -13.940 54.952 1.00 39.12 276 SER A N 1
ATOM 2245 C CA . SER A 1 276 ? 52.364 -13.717 54.537 1.00 39.12 276 SER A CA 1
ATOM 2246 C C . SER A 1 276 ? 53.247 -14.961 54.670 1.00 39.12 276 SER A C 1
ATOM 2248 O O . SER A 1 276 ? 53.330 -15.539 55.752 1.00 39.12 276 SER A O 1
ATOM 2250 N N . GLN A 1 277 ? 54.031 -15.268 53.632 1.00 38.72 277 GLN A N 1
ATOM 2251 C CA . GLN A 1 277 ? 55.316 -15.966 53.759 1.00 38.72 277 GLN A CA 1
ATOM 2252 C C . GLN A 1 277 ? 56.364 -15.324 52.836 1.00 38.72 277 GLN A C 1
ATOM 2254 O O . GLN A 1 277 ? 56.085 -14.985 51.688 1.00 38.72 277 GLN A O 1
ATOM 2259 N N . MET A 1 278 ? 57.556 -15.103 53.397 1.00 34.72 278 MET A N 1
ATOM 2260 C CA . MET A 1 278 ? 58.720 -14.465 52.778 1.00 34.72 278 MET A CA 1
ATOM 2261 C C . MET A 1 278 ? 59.551 -15.441 51.919 1.00 34.72 278 MET A C 1
ATOM 2263 O O . MET A 1 278 ? 59.520 -16.649 52.125 1.00 34.72 278 MET A O 1
ATOM 2267 N N . LEU A 1 279 ? 60.290 -14.834 50.982 1.00 35.62 279 LEU A N 1
ATOM 2268 C CA . LEU A 1 279 ? 61.102 -15.329 49.851 1.00 35.62 279 LEU A CA 1
ATOM 2269 C C . LEU A 1 279 ? 62.182 -16.395 50.174 1.00 35.62 279 LEU A C 1
ATOM 2271 O O . LEU A 1 279 ? 62.566 -16.561 51.331 1.00 35.62 279 LEU A O 1
ATOM 2275 N N . PRO A 1 280 ? 62.786 -17.021 49.136 1.00 38.34 280 PRO A N 1
ATOM 2276 C CA . PRO A 1 280 ? 64.061 -16.460 48.666 1.00 38.34 280 PRO A CA 1
ATOM 2277 C C . PRO A 1 280 ? 64.264 -16.393 47.136 1.00 38.34 280 PRO A C 1
ATOM 2279 O O . PRO A 1 280 ? 63.678 -17.125 46.345 1.00 38.34 280 PRO A O 1
ATOM 2282 N N . HIS A 1 281 ? 65.156 -15.464 46.784 1.00 37.09 281 HIS A N 1
ATOM 2283 C CA . HIS A 1 281 ? 65.796 -15.166 45.501 1.00 37.09 281 HIS A CA 1
ATOM 2284 C C . HIS A 1 281 ? 66.202 -16.363 44.625 1.00 37.09 281 HIS A C 1
ATOM 2286 O O . HIS A 1 281 ? 66.841 -17.290 45.116 1.00 37.09 281 HIS A O 1
ATOM 2292 N N . VAL A 1 282 ? 66.060 -16.198 43.301 1.00 34.09 282 VAL A N 1
ATOM 2293 C CA . VAL A 1 282 ? 67.016 -16.735 42.313 1.00 34.09 282 VAL A CA 1
ATOM 2294 C C . VAL A 1 282 ? 67.320 -15.667 41.255 1.00 34.09 282 VAL A C 1
ATOM 2296 O O . VAL A 1 282 ? 66.424 -15.010 40.727 1.00 34.09 282 VAL A O 1
ATOM 2299 N N . GLN A 1 283 ? 68.614 -15.469 41.020 1.00 32.16 283 GLN A N 1
ATOM 2300 C CA . GLN A 1 283 ? 69.249 -14.558 40.071 1.00 32.16 283 GLN A CA 1
ATOM 2301 C C . GLN A 1 283 ? 69.573 -15.290 38.750 1.00 32.16 283 GLN A C 1
ATOM 2303 O O . GLN A 1 283 ? 69.995 -16.441 38.803 1.00 32.16 283 GLN A O 1
ATOM 2308 N N . THR A 1 284 ? 69.454 -14.538 37.640 1.00 29.27 284 THR A N 1
ATOM 2309 C CA . THR A 1 284 ? 70.246 -14.578 36.377 1.00 29.27 284 THR A CA 1
ATOM 2310 C C . THR A 1 284 ? 70.147 -15.831 35.466 1.00 29.27 284 THR A C 1
ATOM 2312 O O . THR A 1 284 ? 69.634 -16.854 35.887 1.00 29.27 284 THR A O 1
ATOM 2315 N N . HIS A 1 285 ? 70.511 -15.866 34.168 1.00 31.80 285 HIS A N 1
ATOM 2316 C CA . HIS A 1 285 ? 71.294 -15.030 33.231 1.00 31.80 285 HIS A CA 1
ATOM 2317 C C . HIS A 1 285 ? 70.763 -15.189 31.775 1.00 31.80 285 HIS A C 1
ATOM 2319 O O . HIS A 1 285 ? 70.291 -16.271 31.433 1.00 31.80 285 HIS A O 1
ATOM 2325 N N . PHE A 1 286 ? 71.019 -14.161 30.944 1.00 41.66 286 PHE A N 1
ATOM 2326 C CA . PHE A 1 286 ? 70.809 -13.996 29.484 1.00 41.66 286 PHE A CA 1
ATOM 2327 C C . PHE A 1 286 ? 69.427 -13.542 29.005 1.00 41.66 286 PHE A C 1
ATOM 2329 O O . PHE A 1 286 ? 68.442 -14.292 29.152 1.00 41.66 286 PHE A O 1
#

Radius of gyration: 27.08 Å; Cα contacts (8 Å, |Δi|>4): 358; chains: 1; bounding box: 100×36×75 Å

Secondary structure (DSSP, 8-state):
----HHHHHHHTT-S-SSEEEE-TTTTSSS-TTS-SSEEEETT--HHHHHHHHTTBGGG---EEEEE-TTT--EEEEE--B--TTTT---HHHHHHHHHHHHTSTT---EEEEE-S-SSSS-HHHHHHHHHHHHHHHHHTTS-EEEEE-SSSSSHHHHHHHHHHHHH-GGGGSHHHHHHHHIIIIIITT--GGG-TTTT---HHHHHHHHHHHHS-SSGGGS-SSHHHHTT---HHHHHHHHHHHHHHHHHHHHHHHHHHHHHTTS--PPPPPPPP----------